Protein AF-B4ICH0-F1 (afdb_monomer)

Sequence (303 aa):
MKRRDDLAFRQEMKFRNKLVEYLTDWVMGTSHQIAPPSSADAAILTNTSLIFRDLDQACMEAVAALLRGLPLQPEESDRGDLMDAKSALFLKYFTLFMNLLNDCIDSSEAEKEMNNTPLLPPRPRMAAGKLTALRNATILAMSNLLGANIDSGLMHSIDLGYNPDLQTRAAFMEVLTQILQQGTEFDTLAETVLADRFEQLVQLVTMISDKGELPIAMALANVVTTSQMDELARVLVTLFDAKHLLSPLLWNMFYREVEVSDCMQTLFRGNSLGSKIMAFCFKIYGASYLQIATRAPYSSTPG

Secondary structure (DSSP, 8-state):
---STT---TTHHHHHHHHHHHHHHHHTT-S---PPPTT--HHHHHHHHHHHHHHHHHHHHHHHHHHTT------TT--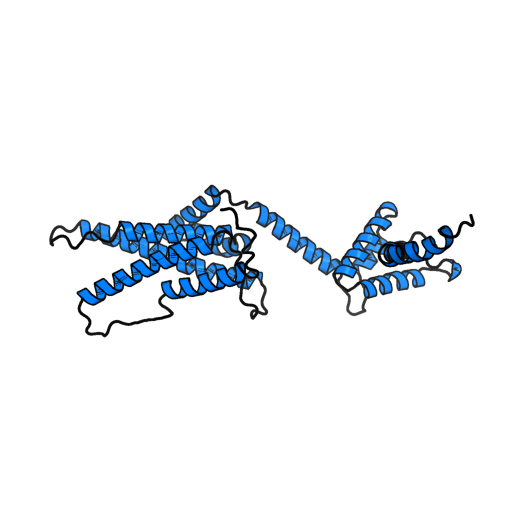S-HHHHHHHHHHHHHHHHHHHHHHHHHHHHHHHHHTTS--S------SHHHHHHHHHHHHHHHHHHHHH-HHHHHHHHGGGGG-SSHHHHHHHHHHHHHHHHTT--THHHHHHHHHHHHHHHHHHHTPPPTTS--HHHHHHHHH--TTTHHHHHHHHHHHHHHTT-HHHHHHHHHHHHHHH-SSTTTTT-SS-HHHHHHHHHHHHHHHHHHHHHHHGGGS----

Organism: Drosophila sechellia (NCBI:txid7238)

Radius of gyration: 32.05 Å; Cα contacts (8 Å, |Δi|>4): 216; chains: 1; bounding box: 60×41×114 Å

InterPro domains:
  IPR001936 Ras GTPase-activating domain [PS50018] (228-291)
  IPR008936 Rho GTPase activation protein [G3DSA:1.10.506.10] (191-277)
  IPR008936 Rho GTPase activation protein [SSF48350] (200-291)
  IPR039360 Ras GTPase-activating protein [PTHR10194] (5-293)

Foldseek 3Di:
DPCPPVPPPVCLLVVLLVLLVVLLCLLVCVVDPPPPPPPDDPVVVVVVVVVSLVSLLVSLLSLLVSLALRQHFAPPPDPDDRLVSSLVSLCVLLVSLLVLLVVLVVVVVVVVVVVPDPDDDDDPPPDNVSSVSSNVSSLSSLLSNCLNHVLSNCVPLVCLCVDPDPSSNVSSVSSVVVNVVVVRDPVVNVVVVVVVVVVVVLCLQLDQDPVLERVNLVVCQVPPDLVCLLVSLVVVCVSCVVVVNNVSVLCNLQVVLVVPDPDPVCRLVDSGSNVSNVVVVCVVVVVVVCCVVVVVVVVDDPD

Nearest PDB structures (foldseek):
  7mp5-assembly1_A  TM=5.070E-01  e=3.683E-18  Homo sapiens
  7pgu-assembly1_N  TM=4.880E-01  e=3.523E-18  Homo sapiens
  7pgq-assembly1_F  TM=4.864E-01  e=1.464E-17  Homo sapiens
  6v65-assembly1_B  TM=9.854E-01  e=2.206E-05  Homo sapiens
  1g3j-assembly2_C  TM=1.993E-01  e=3.454E-01  Homo sapiens

Mean predicted aligned error: 15.73 Å

Solvent-accessible surface area (backbone atoms only — not comparable to full-atom values): 17341 Å² total; per-residue (Å²): 133,97,63,68,83,81,63,76,60,92,54,51,61,63,51,38,50,54,48,40,52,57,42,51,37,58,63,70,42,74,80,62,79,77,70,71,61,99,81,63,52,73,69,55,56,51,52,51,54,51,52,52,52,54,49,38,31,55,36,31,46,51,37,20,61,52,23,57,75,37,58,77,73,62,71,96,79,63,94,61,60,68,63,58,47,34,26,52,54,45,49,56,53,49,53,52,46,50,52,54,44,49,54,41,49,54,54,52,52,54,54,56,58,58,70,71,58,92,83,78,80,86,68,81,95,75,55,73,70,58,44,50,50,35,41,51,25,36,45,46,23,51,25,21,42,39,65,33,32,46,80,44,32,48,80,71,48,55,62,39,67,67,42,90,51,66,63,61,20,50,54,45,49,51,33,52,48,51,32,58,73,69,64,61,72,68,62,57,56,59,51,53,56,49,51,55,51,50,51,53,50,51,51,56,49,67,39,66,47,101,84,71,42,43,64,52,52,54,50,49,70,71,69,63,50,82,89,48,34,65,58,49,25,52,51,52,52,54,53,27,47,77,69,75,39,39,65,61,52,51,50,55,39,48,50,49,46,56,73,73,37,94,44,84,88,54,53,79,71,57,99,42,56,45,36,40,36,53,54,49,50,47,50,73,73,34,44,68,56,50,54,55,67,61,46,62,76,72,72,71,70,88,128

pLDDT: mean 80.1, std 15.56, range [43.06, 97.38]

Structure (mmCIF, N/CA/C/O backbone):
data_AF-B4ICH0-F1
#
_entry.id   AF-B4ICH0-F1
#
loop_
_atom_site.group_PDB
_atom_site.id
_atom_site.type_symbol
_atom_site.label_atom_id
_atom_site.label_alt_id
_atom_site.label_comp_id
_atom_site.label_asym_id
_atom_site.label_entity_id
_atom_site.label_seq_id
_atom_site.pdbx_PDB_ins_code
_atom_site.Cartn_x
_atom_site.Cartn_y
_atom_site.Cartn_z
_atom_site.occupancy
_atom_site.B_iso_or_equiv
_atom_site.auth_seq_id
_atom_site.auth_comp_id
_atom_site.auth_asym_id
_atom_site.auth_atom_id
_atom_site.pdbx_PDB_model_num
ATOM 1 N N . MET A 1 1 ? -25.354 -17.067 4.592 1.00 43.75 1 MET A N 1
ATOM 2 C CA . MET A 1 1 ? -26.027 -15.890 3.995 1.00 43.75 1 MET A CA 1
ATOM 3 C C . MET A 1 1 ? -25.732 -15.871 2.497 1.00 43.75 1 MET A C 1
ATOM 5 O O . MET A 1 1 ? -24.565 -15.846 2.148 1.00 43.75 1 MET A O 1
ATOM 9 N N . LYS A 1 2 ? -26.749 -15.972 1.625 1.00 44.78 2 LYS A N 1
ATOM 10 C CA . LYS A 1 2 ? -26.617 -16.249 0.170 1.00 44.78 2 LYS A CA 1
ATOM 11 C C . LYS A 1 2 ? -26.634 -15.006 -0.753 1.00 44.78 2 LYS A C 1
ATOM 13 O O . LYS A 1 2 ? -26.762 -15.168 -1.955 1.00 44.78 2 LYS A O 1
ATOM 18 N N . ARG A 1 3 ? -26.537 -13.784 -0.213 1.00 47.97 3 ARG A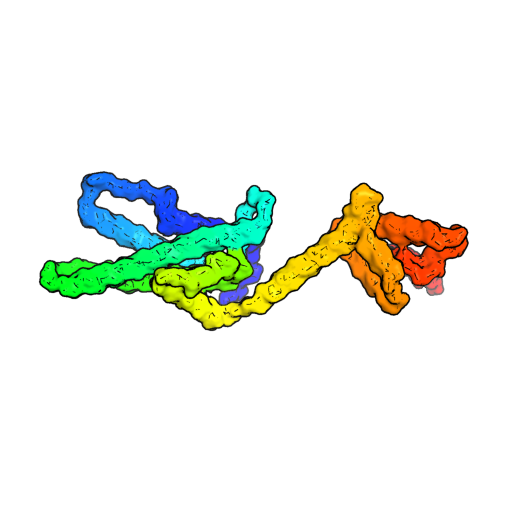 N 1
ATOM 19 C CA . ARG A 1 3 ? -26.588 -12.515 -0.981 1.00 47.97 3 ARG A CA 1
ATOM 20 C C . ARG A 1 3 ? -25.475 -11.536 -0.593 1.00 47.97 3 ARG A C 1
ATOM 22 O O . ARG A 1 3 ? -25.714 -10.346 -0.436 1.00 47.97 3 ARG A O 1
ATOM 29 N N . ARG A 1 4 ? -24.273 -12.048 -0.323 1.00 53.00 4 ARG A N 1
ATOM 30 C CA . ARG A 1 4 ? -23.137 -11.196 0.067 1.00 53.00 4 ARG A CA 1
ATOM 31 C C . ARG A 1 4 ? -22.601 -10.395 -1.127 1.00 53.00 4 ARG A C 1
ATOM 33 O O . ARG A 1 4 ? -22.175 -9.264 -0.944 1.00 53.00 4 ARG A O 1
ATOM 40 N N . ASP A 1 5 ? -22.730 -10.949 -2.329 1.00 48.56 5 ASP A N 1
ATOM 41 C CA . ASP A 1 5 ? -22.186 -10.365 -3.560 1.00 48.56 5 ASP A CA 1
ATOM 42 C C . ASP A 1 5 ? -23.109 -9.299 -4.192 1.00 48.56 5 ASP A C 1
ATOM 44 O O . ASP A 1 5 ? -22.657 -8.497 -5.003 1.00 48.56 5 ASP A O 1
ATOM 48 N N . ASP A 1 6 ? -24.380 -9.224 -3.766 1.00 49.25 6 ASP A N 1
ATOM 49 C CA . ASP A 1 6 ? -25.365 -8.233 -4.246 1.00 49.25 6 ASP A CA 1
ATOM 50 C C . ASP A 1 6 ? -25.252 -6.866 -3.533 1.00 49.25 6 ASP A C 1
ATOM 52 O O . ASP A 1 6 ? -25.878 -5.888 -3.940 1.00 49.25 6 ASP A O 1
ATOM 56 N N . LEU A 1 7 ? -24.464 -6.784 -2.456 1.00 53.50 7 LEU A N 1
ATOM 57 C CA . LEU A 1 7 ? -24.254 -5.589 -1.628 1.00 53.50 7 LEU A CA 1
ATOM 58 C C . LEU A 1 7 ? -22.780 -5.156 -1.678 1.00 53.50 7 LEU A C 1
ATOM 60 O O . LEU A 1 7 ? -22.138 -4.948 -0.652 1.00 53.50 7 LEU A O 1
ATOM 64 N N . ALA A 1 8 ? -22.216 -5.013 -2.879 1.00 51.41 8 ALA A N 1
ATOM 65 C CA . ALA A 1 8 ? -20.895 -4.409 -3.047 1.00 51.41 8 ALA A CA 1
ATOM 66 C C . ALA A 1 8 ? -20.968 -2.898 -2.754 1.00 51.41 8 ALA A C 1
ATOM 68 O O . ALA A 1 8 ? -21.170 -2.063 -3.639 1.00 51.41 8 ALA A O 1
ATOM 69 N N . PHE A 1 9 ? -20.837 -2.535 -1.480 1.00 66.44 9 PHE A N 1
ATOM 70 C CA . PHE A 1 9 ? -20.790 -1.149 -1.039 1.00 66.44 9 PHE A CA 1
ATOM 71 C C . PHE A 1 9 ? -19.416 -0.558 -1.421 1.00 66.44 9 PHE A C 1
ATOM 73 O O . PHE A 1 9 ? -18.406 -0.792 -0.762 1.00 66.44 9 PHE A O 1
ATOM 80 N N . ARG A 1 10 ? -19.363 0.189 -2.539 1.00 66.12 10 ARG A N 1
ATOM 81 C CA . ARG A 1 10 ? -18.122 0.677 -3.193 1.00 66.12 10 ARG A CA 1
ATOM 82 C C . ARG A 1 10 ? -17.133 1.423 -2.284 1.00 66.12 10 ARG A C 1
ATOM 84 O O . ARG A 1 10 ? -15.968 1.530 -2.645 1.00 66.12 10 ARG A O 1
ATOM 91 N N . GLN A 1 11 ? -17.578 1.969 -1.155 1.00 78.19 11 GLN A N 1
ATOM 92 C CA . GLN A 1 11 ? -16.749 2.749 -0.230 1.00 78.19 11 GLN A CA 1
ATOM 93 C C . GLN A 1 11 ? -16.784 2.185 1.197 1.00 78.19 11 GLN A C 1
ATOM 95 O O . GLN A 1 11 ? -16.738 2.943 2.162 1.00 78.19 11 GLN A O 1
ATOM 100 N N . GLU A 1 12 ? -16.884 0.860 1.348 1.00 84.31 12 GLU A N 1
ATOM 101 C CA . GLU A 1 12 ? -17.110 0.207 2.654 1.00 84.31 12 GLU A CA 1
ATOM 102 C C . GLU A 1 12 ? -16.060 0.589 3.676 1.00 84.31 12 GLU A C 1
ATOM 104 O O . GLU A 1 12 ? -16.404 0.990 4.783 1.00 84.31 12 GLU A O 1
ATOM 109 N N . MET A 1 13 ? -14.792 0.555 3.277 1.00 86.56 13 MET A N 1
ATOM 110 C CA . MET A 1 13 ? -13.691 0.894 4.169 1.00 86.56 13 MET A CA 1
ATOM 111 C C . MET A 1 13 ? -13.743 2.363 4.603 1.00 86.56 13 MET A C 1
ATOM 113 O O . MET A 1 13 ? -13.620 2.637 5.794 1.00 86.56 13 MET A O 1
ATOM 117 N N . LYS A 1 14 ? -14.019 3.300 3.682 1.00 86.56 14 LYS A N 1
ATOM 118 C CA . LYS A 1 14 ? -14.169 4.730 4.011 1.00 86.56 14 LYS A CA 1
ATOM 119 C C . LYS A 1 14 ? -15.340 4.964 4.970 1.00 86.56 14 LYS A C 1
ATOM 121 O O . LYS A 1 14 ? -15.199 5.659 5.970 1.00 86.56 14 LYS A O 1
ATOM 126 N N . PHE A 1 15 ? -16.484 4.341 4.698 1.00 89.25 15 PHE A N 1
ATOM 127 C CA . PHE A 1 15 ? -17.668 4.439 5.552 1.00 89.25 15 PHE A CA 1
ATOM 128 C C . PHE A 1 15 ? -17.430 3.853 6.946 1.00 89.25 15 PHE A C 1
ATOM 130 O O . PHE A 1 15 ? -17.776 4.483 7.942 1.00 89.25 15 PHE A O 1
ATOM 137 N N . ARG A 1 16 ? -16.799 2.676 7.029 1.00 92.81 16 ARG A N 1
ATOM 138 C CA . ARG A 1 16 ? -16.439 2.039 8.302 1.00 92.81 16 ARG A CA 1
ATOM 139 C C . ARG A 1 16 ? -15.470 2.899 9.107 1.00 92.81 16 ARG A C 1
ATOM 141 O O . ARG A 1 16 ? -15.709 3.071 10.294 1.00 92.81 16 ARG A O 1
ATOM 148 N N . ASN A 1 17 ? -14.447 3.484 8.474 1.00 93.06 17 ASN A N 1
ATOM 149 C CA . ASN A 1 17 ? -13.533 4.424 9.136 1.00 93.06 17 ASN A CA 1
ATOM 150 C C . ASN A 1 17 ? -14.302 5.615 9.731 1.00 93.06 17 ASN A C 1
ATOM 152 O O . ASN A 1 17 ? -14.149 5.911 10.914 1.00 93.06 17 ASN A O 1
ATOM 156 N N . LYS A 1 18 ? -15.207 6.231 8.957 1.00 92.25 18 LYS A N 1
ATOM 157 C CA . LYS A 1 18 ? -16.005 7.366 9.445 1.00 92.25 18 LYS A CA 1
ATOM 158 C C . LYS A 1 18 ? -16.950 6.983 10.590 1.00 92.25 18 LYS A C 1
ATOM 160 O O . LYS A 1 18 ? -17.117 7.747 11.534 1.00 92.25 18 LYS A O 1
ATOM 165 N N . LEU A 1 19 ? -17.555 5.795 10.543 1.00 92.88 19 LEU A N 1
ATOM 166 C CA . LEU A 1 19 ? -18.374 5.300 11.652 1.00 92.88 19 LEU A CA 1
ATOM 167 C C . LEU A 1 19 ? -17.557 5.043 12.919 1.00 92.88 19 LEU A C 1
ATOM 169 O O . LEU A 1 19 ? -18.030 5.372 14.004 1.00 92.88 19 LEU A O 1
ATOM 173 N N . VAL A 1 20 ? -16.357 4.465 12.794 1.00 94.88 20 VAL A N 1
ATOM 174 C CA . VAL A 1 20 ? -15.457 4.268 13.940 1.00 94.88 20 VAL A CA 1
ATOM 175 C C . VAL A 1 20 ? -15.135 5.615 14.576 1.00 94.88 20 VAL A C 1
ATOM 177 O O . VAL A 1 20 ? -15.306 5.750 15.780 1.00 94.88 20 VAL A O 1
ATOM 180 N N . GLU A 1 21 ? -14.770 6.623 13.780 1.00 91.75 21 GLU A N 1
ATOM 181 C CA . GLU A 1 21 ? -14.540 7.991 14.257 1.00 91.75 21 GLU A CA 1
ATOM 182 C C . GLU A 1 21 ? -15.728 8.529 15.069 1.00 91.75 21 GLU A C 1
ATOM 184 O O . GLU A 1 21 ? -15.561 8.836 16.250 1.00 91.75 21 GLU A O 1
ATOM 189 N N . TYR A 1 22 ? -16.939 8.529 14.499 1.00 90.94 22 TYR A N 1
ATOM 190 C CA . TYR A 1 22 ? -18.128 9.038 15.190 1.00 90.94 22 TYR A CA 1
ATOM 191 C C . TYR A 1 22 ? -18.443 8.296 16.494 1.00 90.94 22 TYR A C 1
ATOM 193 O O . TYR A 1 22 ? -18.761 8.927 17.500 1.00 90.94 22 TYR A O 1
ATOM 201 N N . LEU A 1 23 ? -18.356 6.963 16.495 1.00 92.31 23 LEU A N 1
ATOM 202 C CA . LEU A 1 23 ? -18.644 6.168 17.689 1.00 92.31 23 LEU A CA 1
ATOM 203 C C . LEU A 1 23 ? -17.579 6.367 18.772 1.00 92.31 23 LEU A C 1
ATOM 205 O O . LEU A 1 23 ? -17.915 6.436 19.951 1.00 92.31 23 LEU A O 1
ATOM 209 N N . THR A 1 24 ? -16.306 6.503 18.396 1.00 90.62 24 THR A N 1
ATOM 210 C CA . THR A 1 24 ? -15.232 6.785 19.360 1.00 90.62 24 THR A CA 1
ATOM 211 C C . THR A 1 24 ? -15.325 8.188 19.959 1.00 90.62 24 THR A C 1
ATOM 213 O O . THR A 1 24 ? -15.009 8.365 21.133 1.00 90.62 24 THR A O 1
ATOM 216 N N . ASP A 1 25 ? -15.827 9.172 19.208 1.00 87.00 25 ASP A N 1
ATOM 217 C CA . ASP A 1 25 ? -16.085 10.519 19.732 1.00 87.00 25 ASP A CA 1
ATOM 218 C C . ASP A 1 25 ? -17.219 10.534 20.772 1.00 87.00 25 ASP A C 1
ATOM 220 O O . ASP A 1 25 ? -17.206 11.350 21.698 1.00 87.00 25 ASP A O 1
ATOM 224 N N . TRP A 1 26 ? -18.190 9.619 20.667 1.00 83.69 26 TRP A N 1
ATOM 225 C CA . TRP A 1 26 ? -19.212 9.440 21.704 1.00 83.69 26 TRP A CA 1
ATOM 226 C C . TRP A 1 26 ? -18.621 8.877 22.996 1.00 83.69 26 TRP A C 1
ATOM 228 O O . TRP A 1 26 ? -18.947 9.383 24.066 1.00 83.69 26 TRP A O 1
ATOM 238 N N . VAL A 1 27 ? -17.705 7.910 22.889 1.00 82.12 27 VAL A N 1
ATOM 239 C CA . VAL A 1 27 ?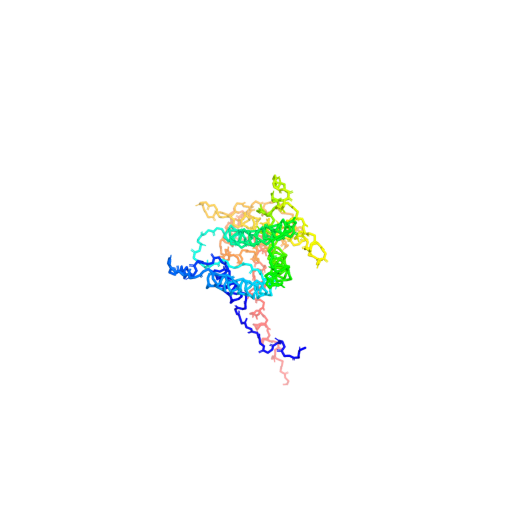 -17.012 7.302 24.040 1.00 82.12 27 VAL A CA 1
ATOM 240 C C . VAL A 1 27 ? -16.093 8.306 24.753 1.00 82.12 27 VAL A C 1
ATOM 242 O O . VAL A 1 27 ? -16.013 8.316 25.975 1.00 82.12 27 VAL A O 1
ATOM 245 N N . MET A 1 28 ? -15.425 9.210 24.023 1.00 71.31 28 MET A N 1
ATOM 246 C CA . MET A 1 28 ? -14.572 10.249 24.634 1.00 71.31 28 MET A CA 1
ATOM 247 C C . MET A 1 28 ? -15.351 11.382 25.321 1.00 71.31 28 MET A C 1
ATOM 249 O O . MET A 1 28 ? -14.742 12.255 25.941 1.00 71.31 28 MET A O 1
ATOM 253 N N . GLY A 1 29 ? -16.678 11.442 25.166 1.00 64.06 29 GLY A N 1
ATOM 254 C CA . GLY A 1 29 ? -17.497 12.535 25.698 1.00 64.06 29 GLY A CA 1
ATOM 255 C C . GLY A 1 29 ? -17.218 13.907 25.060 1.00 64.06 29 GLY A C 1
ATOM 256 O O . GLY A 1 29 ? -17.696 14.926 25.562 1.00 64.06 29 GLY A O 1
ATOM 257 N N . THR A 1 30 ? -16.473 13.963 23.950 1.00 51.84 30 THR A N 1
ATOM 258 C CA . THR A 1 30 ? -16.119 15.211 23.249 1.00 51.84 30 THR A CA 1
ATOM 259 C C . THR A 1 30 ? -17.310 15.828 22.524 1.00 51.84 30 THR A C 1
ATOM 261 O O . THR A 1 30 ? -17.371 17.048 22.387 1.00 51.84 30 THR A O 1
ATOM 264 N N . SER A 1 31 ? -18.286 15.017 22.100 1.00 47.09 31 SER A N 1
ATOM 265 C CA . SER A 1 31 ? -19.464 15.528 21.391 1.00 47.09 31 SER A CA 1
ATOM 266 C C . SER A 1 31 ? -20.489 16.207 22.301 1.00 47.09 31 SER A C 1
ATOM 268 O O . SER A 1 31 ? -21.140 17.143 21.849 1.00 47.09 31 SER A O 1
ATOM 270 N N . HIS A 1 32 ? -20.629 15.818 23.576 1.00 46.09 32 HIS A N 1
ATOM 271 C CA . HIS A 1 32 ? -21.646 16.404 24.456 1.00 46.09 32 HIS A CA 1
ATOM 272 C C . HIS A 1 32 ? -21.270 16.302 25.942 1.00 46.09 32 HIS A C 1
ATOM 274 O O . HIS A 1 32 ? -21.706 15.390 26.644 1.00 46.09 32 HIS A O 1
ATOM 280 N N . GLN A 1 33 ? -20.556 17.303 26.467 1.00 45.22 33 GLN A N 1
ATOM 281 C CA . GLN A 1 33 ? -20.593 17.589 27.903 1.00 45.22 33 GLN A CA 1
ATOM 282 C C . GLN A 1 33 ? -21.986 18.126 28.258 1.00 45.22 33 GLN A C 1
ATOM 284 O O . GLN A 1 33 ? -22.194 19.330 28.403 1.00 45.22 33 GLN A O 1
ATOM 289 N N . ILE A 1 34 ? -22.971 17.237 28.400 1.00 50.59 34 ILE A N 1
ATOM 290 C CA . ILE A 1 34 ? -24.188 17.561 29.146 1.00 50.59 34 ILE A CA 1
ATOM 291 C C . ILE A 1 34 ? -23.769 17.537 30.613 1.00 50.59 34 ILE A C 1
ATOM 293 O O . ILE A 1 34 ? -23.980 16.554 31.320 1.00 50.59 34 ILE A O 1
ATOM 297 N N . ALA A 1 35 ? -23.084 18.595 31.050 1.00 48.56 35 ALA A N 1
ATOM 298 C CA . ALA A 1 35 ? -22.808 18.788 32.458 1.00 48.56 35 ALA A CA 1
ATOM 299 C C . ALA A 1 35 ? -24.169 18.794 33.172 1.00 48.56 35 ALA A C 1
ATOM 301 O O . ALA A 1 35 ? -25.022 19.626 32.834 1.00 48.56 35 ALA A O 1
ATOM 302 N N . PRO A 1 36 ? -24.429 17.862 34.105 1.00 49.72 36 PRO A N 1
ATOM 303 C CA . PRO A 1 36 ? -25.635 17.946 34.905 1.00 49.72 36 PRO A CA 1
ATOM 304 C C . PRO A 1 36 ? -25.615 19.306 35.618 1.00 49.72 36 PRO A C 1
ATOM 306 O O . PRO A 1 36 ? -24.544 19.737 36.061 1.00 49.72 36 PRO A O 1
ATOM 309 N N . PRO A 1 37 ? -26.751 20.024 35.704 1.00 53.06 37 PRO A N 1
ATOM 310 C CA . PRO A 1 37 ? -26.794 21.290 36.422 1.00 53.06 37 PRO A CA 1
ATOM 311 C C . PRO A 1 37 ? -26.224 21.074 37.825 1.00 53.06 37 PRO A C 1
ATOM 313 O O . PRO A 1 37 ? -26.490 20.050 38.455 1.00 53.06 37 PRO A O 1
ATOM 316 N N . SER A 1 38 ? -25.438 22.034 38.312 1.00 54.47 38 SER A N 1
ATOM 317 C CA . SER A 1 38 ? -24.676 21.987 39.572 1.00 54.47 38 SER A CA 1
ATOM 318 C C . SER A 1 38 ? -25.519 21.759 40.842 1.00 54.47 38 SER A C 1
ATOM 320 O O . SER A 1 38 ? -24.980 21.707 41.943 1.00 54.47 38 SER A O 1
ATOM 322 N N . SER A 1 39 ? -26.834 21.587 40.691 1.00 55.78 39 SER A N 1
ATOM 323 C CA . SER A 1 39 ? -27.827 21.283 41.718 1.00 55.78 39 SER A CA 1
ATOM 324 C C . SER A 1 39 ? -28.565 19.948 41.489 1.00 55.78 39 SER A C 1
ATOM 326 O O . SER A 1 39 ? -29.698 19.803 41.945 1.00 55.78 39 SER A O 1
ATOM 328 N N . ALA A 1 40 ? -28.006 19.003 40.725 1.00 56.84 40 ALA A N 1
ATOM 329 C CA . ALA A 1 40 ? -28.651 17.716 40.453 1.00 56.84 40 ALA A CA 1
ATOM 330 C C . ALA A 1 40 ? -28.532 16.745 41.644 1.00 56.84 40 ALA A C 1
ATOM 332 O O . ALA A 1 40 ? -27.445 16.536 42.182 1.00 56.84 40 ALA A O 1
ATOM 333 N N . ASP A 1 41 ? -29.651 16.115 42.019 1.00 61.38 41 ASP A N 1
ATOM 334 C CA . ASP A 1 41 ? -29.700 15.071 43.047 1.00 61.38 41 ASP A CA 1
ATOM 335 C C . ASP A 1 41 ? -28.689 13.947 42.768 1.00 61.38 41 ASP A C 1
ATOM 337 O O . ASP A 1 41 ? -28.528 13.497 41.630 1.00 61.38 41 ASP A O 1
ATOM 341 N N . ALA A 1 42 ? -28.072 13.405 43.824 1.00 63.47 42 ALA A N 1
ATOM 342 C CA . ALA A 1 42 ? -27.111 12.299 43.726 1.00 63.47 42 ALA A CA 1
ATOM 343 C C . ALA A 1 42 ? -27.676 11.069 42.980 1.00 63.47 42 ALA A C 1
ATOM 345 O O . ALA A 1 42 ? -26.938 10.343 42.311 1.00 63.47 42 ALA A O 1
ATOM 346 N N . ALA A 1 43 ? -28.994 10.853 43.043 1.00 66.00 43 ALA A N 1
ATOM 347 C CA . ALA A 1 43 ? -29.683 9.797 42.301 1.00 66.00 43 ALA A CA 1
ATOM 348 C C . ALA A 1 43 ? -29.711 10.050 40.780 1.00 66.00 43 ALA A C 1
ATOM 350 O O . ALA A 1 43 ? -29.565 9.110 39.999 1.00 66.00 43 ALA A O 1
ATOM 351 N N . ILE A 1 44 ? -29.849 11.310 40.355 1.00 65.56 44 ILE A N 1
ATOM 352 C CA . ILE A 1 44 ? -29.836 11.709 38.941 1.00 65.56 44 ILE A CA 1
ATOM 353 C C . ILE A 1 44 ? -28.424 11.550 38.376 1.00 65.56 44 ILE A C 1
ATOM 355 O O . ILE A 1 44 ? -28.262 10.947 37.322 1.00 65.56 44 ILE A O 1
ATOM 359 N N . LEU A 1 45 ? -27.400 11.996 39.110 1.00 65.31 45 LEU A N 1
ATOM 360 C CA . LEU A 1 45 ? -25.995 11.816 38.721 1.00 65.31 45 LEU A CA 1
ATOM 361 C C . LEU A 1 45 ? -25.633 10.333 38.540 1.00 65.31 45 LEU A C 1
ATOM 363 O O . LEU A 1 45 ? -24.995 9.962 37.555 1.00 65.31 45 LEU A O 1
ATOM 367 N N . THR A 1 46 ? -26.103 9.480 39.455 1.00 66.38 46 THR A N 1
ATOM 368 C CA . THR A 1 46 ? -25.884 8.028 39.384 1.00 66.38 46 THR A CA 1
ATOM 369 C C . THR A 1 46 ? -26.576 7.416 38.160 1.00 66.38 46 THR A C 1
ATOM 371 O O . THR A 1 46 ? -25.954 6.653 37.428 1.00 66.38 46 THR A O 1
ATOM 374 N N . ASN A 1 47 ? -27.834 7.779 37.886 1.00 68.94 47 ASN A N 1
ATOM 375 C CA . ASN A 1 47 ? -28.559 7.286 36.708 1.00 68.94 47 ASN A CA 1
ATOM 376 C C . ASN A 1 47 ? -27.928 7.750 35.390 1.00 68.94 47 ASN A C 1
ATOM 378 O O . ASN A 1 47 ? -27.800 6.957 34.462 1.00 68.94 47 ASN A O 1
ATOM 382 N N . THR A 1 48 ? -27.492 9.006 35.311 1.00 70.06 48 THR A N 1
ATOM 383 C CA . THR A 1 48 ? -26.807 9.546 34.132 1.00 70.06 48 THR A CA 1
ATOM 384 C C . THR A 1 48 ? -25.489 8.813 33.868 1.00 70.06 48 THR A C 1
ATOM 386 O O . THR A 1 48 ? -25.232 8.417 32.735 1.00 70.06 48 THR A O 1
ATOM 389 N N . SER A 1 49 ? -24.692 8.542 34.908 1.00 70.56 49 SER A N 1
ATOM 390 C CA . SER A 1 49 ? -23.458 7.750 34.790 1.00 70.56 49 SER A CA 1
ATOM 391 C C . SER A 1 49 ? -23.716 6.322 34.287 1.00 70.56 49 SER A C 1
ATOM 393 O O . SER A 1 49 ? -22.961 5.815 33.459 1.00 70.56 49 SER A O 1
ATOM 395 N N . LEU A 1 50 ? -24.808 5.685 34.724 1.00 70.75 50 LEU A N 1
ATOM 396 C CA . LEU A 1 50 ? -25.197 4.357 34.238 1.00 70.75 50 LEU A CA 1
ATOM 397 C C . LEU A 1 50 ? -25.591 4.367 32.755 1.00 70.75 50 LEU A C 1
ATOM 399 O O . LEU A 1 50 ? -25.225 3.446 32.030 1.00 70.75 50 LEU A O 1
ATOM 403 N N . ILE A 1 51 ? -26.299 5.405 32.302 1.00 76.94 51 ILE A N 1
ATOM 404 C CA . ILE A 1 51 ? -26.691 5.557 30.893 1.00 76.94 51 ILE A CA 1
ATOM 405 C C . ILE A 1 51 ? -25.459 5.750 30.005 1.00 76.94 51 ILE A C 1
ATOM 407 O O . ILE A 1 51 ? -25.362 5.106 28.963 1.00 76.94 51 ILE A O 1
ATOM 411 N N . PHE A 1 52 ? -24.505 6.589 30.424 1.00 78.69 52 PHE A N 1
ATOM 412 C CA . PHE A 1 52 ? -23.251 6.769 29.688 1.00 78.69 52 PHE A CA 1
ATOM 413 C C . PHE A 1 52 ? -22.460 5.463 29.591 1.00 78.69 52 PHE A C 1
ATOM 415 O O . PHE A 1 52 ? -22.006 5.111 28.511 1.00 78.69 52 PHE A O 1
ATOM 422 N N . ARG A 1 53 ? -22.405 4.668 30.665 1.00 78.31 53 ARG A N 1
ATOM 423 C CA . ARG A 1 53 ? -21.694 3.383 30.635 1.00 78.31 53 ARG A CA 1
ATOM 424 C C . ARG A 1 53 ? -22.352 2.338 29.724 1.00 78.31 53 ARG A C 1
ATOM 426 O O . ARG A 1 53 ? -21.653 1.552 29.090 1.00 78.31 53 ARG A O 1
ATOM 433 N N . ASP A 1 54 ? -23.683 2.328 29.640 1.00 82.88 54 ASP A N 1
ATOM 434 C CA . ASP A 1 54 ? -24.410 1.470 28.693 1.00 82.88 54 ASP A CA 1
ATOM 435 C C . ASP A 1 54 ? -24.184 1.920 27.237 1.00 82.88 54 ASP A C 1
ATOM 437 O O . ASP A 1 54 ? -24.062 1.079 26.342 1.00 82.88 54 ASP A O 1
ATOM 441 N N . LEU A 1 55 ? -24.074 3.234 27.005 1.00 86.00 55 LEU A N 1
ATOM 442 C CA . LEU A 1 55 ? -23.691 3.793 25.709 1.00 86.00 55 LEU A CA 1
ATOM 443 C C . LEU A 1 55 ? -22.262 3.387 25.334 1.00 86.00 55 LEU A C 1
ATOM 445 O O . LEU A 1 55 ? -22.060 2.898 24.227 1.00 86.00 55 LEU A O 1
ATOM 449 N N . ASP A 1 56 ? -21.300 3.517 26.250 1.00 87.50 56 ASP A N 1
ATOM 450 C CA . ASP A 1 56 ? -19.904 3.139 26.010 1.00 87.50 56 ASP A CA 1
ATOM 451 C C . ASP A 1 56 ? -19.790 1.663 25.629 1.00 87.50 56 ASP A C 1
ATOM 453 O O . ASP A 1 56 ? -19.099 1.320 24.670 1.00 87.50 56 ASP A O 1
ATOM 457 N N . GLN A 1 57 ? -20.525 0.783 26.318 1.00 88.75 57 GLN A N 1
ATOM 458 C CA . GLN A 1 57 ? -20.550 -0.642 25.990 1.00 88.75 57 GLN A CA 1
ATOM 459 C C . GLN A 1 57 ? -21.082 -0.883 24.574 1.00 88.75 57 GLN A C 1
ATOM 461 O O . GLN A 1 57 ? -20.434 -1.577 23.789 1.00 88.75 57 GLN A O 1
ATOM 466 N N . ALA A 1 58 ? -22.225 -0.290 24.224 1.00 91.06 58 ALA A N 1
ATOM 467 C CA . ALA A 1 58 ? -22.815 -0.450 22.897 1.00 91.06 58 ALA A CA 1
ATOM 468 C C . ALA A 1 58 ? -21.915 0.127 21.788 1.00 91.06 58 ALA A C 1
ATOM 470 O O . ALA A 1 58 ? -21.746 -0.493 20.734 1.00 91.06 58 ALA A O 1
ATOM 471 N N . CYS A 1 59 ? -21.298 1.285 22.035 1.00 92.88 59 CYS A N 1
ATOM 472 C CA . CYS A 1 59 ? -20.330 1.900 21.134 1.00 92.88 59 CYS A CA 1
ATOM 473 C C . CYS A 1 59 ? -19.120 0.990 20.930 1.00 92.88 59 CYS A C 1
ATOM 475 O O . CYS A 1 59 ? -18.739 0.742 19.789 1.00 92.88 59 CYS A O 1
ATOM 477 N N . MET A 1 60 ? -18.548 0.441 22.002 1.00 94.31 60 MET A N 1
ATOM 478 C CA . MET A 1 60 ? -17.370 -0.418 21.909 1.00 94.31 60 MET A CA 1
ATOM 479 C C . MET A 1 60 ? -17.658 -1.758 21.233 1.00 94.31 60 MET A C 1
ATOM 481 O O . MET A 1 60 ? -16.833 -2.221 20.446 1.00 94.31 60 MET A O 1
ATOM 485 N N . GLU A 1 61 ? -18.830 -2.360 21.447 1.00 94.56 61 GLU A N 1
ATOM 486 C CA . GLU A 1 61 ? -19.255 -3.557 20.707 1.00 94.56 61 GLU A CA 1
ATOM 487 C C . GLU A 1 61 ? -19.373 -3.275 19.196 1.00 94.56 61 GLU A C 1
ATOM 489 O O . GLU A 1 61 ? -18.901 -4.062 18.367 1.00 94.56 61 GLU A O 1
ATOM 494 N N . ALA A 1 62 ? -19.944 -2.124 18.825 1.00 95.81 62 ALA A N 1
ATOM 495 C CA . ALA A 1 62 ? -20.057 -1.702 17.432 1.00 95.81 62 ALA A CA 1
ATOM 496 C C . ALA A 1 62 ? -18.689 -1.373 16.809 1.00 95.81 62 ALA A C 1
ATOM 498 O O . ALA A 1 62 ? -18.389 -1.831 15.704 1.00 95.81 62 ALA A O 1
ATOM 499 N N . VAL A 1 63 ? -17.836 -0.635 17.522 1.00 96.62 63 VAL A N 1
ATOM 500 C CA . VAL A 1 63 ? -16.469 -0.299 17.101 1.00 96.62 63 VAL A CA 1
ATOM 501 C C . VAL A 1 63 ? -15.642 -1.568 16.909 1.00 96.62 63 VAL A C 1
ATOM 503 O O . VAL A 1 63 ? -14.995 -1.720 15.873 1.00 96.62 63 VAL A O 1
ATOM 506 N N . ALA A 1 64 ? -15.728 -2.532 17.830 1.00 94.31 64 ALA A N 1
ATOM 507 C CA . ALA A 1 64 ? -15.057 -3.818 17.692 1.00 94.31 64 ALA A CA 1
ATOM 508 C C . ALA A 1 64 ? -15.478 -4.548 16.409 1.00 94.31 64 ALA A C 1
ATOM 510 O O . ALA A 1 64 ? -14.621 -5.036 15.669 1.00 94.31 64 ALA A O 1
ATOM 511 N N . ALA A 1 65 ? -16.777 -4.587 16.101 1.00 93.94 65 ALA A N 1
ATOM 512 C CA . ALA A 1 65 ? -17.276 -5.192 14.869 1.00 93.94 65 ALA A CA 1
ATOM 513 C C . ALA A 1 65 ? -16.800 -4.442 13.610 1.00 93.94 65 ALA A C 1
ATOM 515 O O . ALA A 1 65 ? -16.394 -5.074 12.631 1.00 93.94 65 ALA A O 1
ATOM 516 N N . LEU A 1 66 ? -16.806 -3.106 13.641 1.00 94.69 66 LEU A N 1
ATOM 517 C CA . LEU A 1 66 ? -16.380 -2.254 12.530 1.00 94.69 66 LEU A CA 1
ATOM 518 C C . LEU A 1 66 ? -14.879 -2.329 12.254 1.00 94.69 66 LEU A C 1
ATOM 520 O O . LEU A 1 66 ? -14.490 -2.183 11.099 1.00 94.69 66 LEU A O 1
ATOM 524 N N . LEU A 1 67 ? -14.045 -2.580 13.262 1.00 94.38 67 LEU A N 1
ATOM 525 C CA . LEU A 1 67 ? -12.588 -2.655 13.117 1.00 94.38 67 LEU A CA 1
ATOM 526 C C . LEU A 1 67 ? -12.093 -3.978 12.527 1.00 94.38 67 LEU A C 1
ATOM 528 O O . LEU A 1 67 ? -10.948 -4.072 12.093 1.00 94.38 67 LEU A O 1
ATOM 532 N N . ARG A 1 68 ? -12.938 -5.013 12.476 1.00 89.94 68 ARG A N 1
ATOM 533 C CA . ARG A 1 68 ? -12.532 -6.347 12.020 1.00 89.94 68 ARG A CA 1
ATOM 534 C C . ARG A 1 68 ? -12.049 -6.338 10.564 1.00 89.94 68 ARG A C 1
ATOM 536 O O . ARG A 1 68 ? -12.863 -6.272 9.642 1.00 89.94 68 ARG A O 1
ATOM 543 N N . GLY A 1 69 ? -10.737 -6.444 10.354 1.00 85.62 69 GLY A N 1
ATOM 544 C CA . GLY A 1 69 ? -10.129 -6.382 9.019 1.00 85.62 69 GLY A CA 1
ATOM 545 C C . GLY A 1 69 ? -10.273 -5.011 8.349 1.00 85.62 69 GLY A C 1
ATOM 546 O O . GLY A 1 69 ? -10.389 -4.948 7.128 1.00 85.62 69 GLY A O 1
ATOM 547 N N . LEU A 1 70 ? -10.353 -3.930 9.135 1.00 90.69 70 LEU A N 1
ATOM 548 C CA . LEU A 1 70 ? -10.447 -2.565 8.623 1.00 90.69 70 LEU A CA 1
ATOM 549 C C . LEU A 1 70 ? -9.051 -1.931 8.502 1.00 90.69 70 LEU A C 1
ATOM 551 O O . LEU A 1 70 ? -8.475 -1.561 9.530 1.00 90.69 70 LEU A O 1
ATOM 555 N N . PRO A 1 71 ? -8.518 -1.735 7.283 1.00 89.50 71 PRO A N 1
ATOM 556 C CA . PRO A 1 71 ? -7.362 -0.873 7.101 1.00 89.50 71 PRO A CA 1
ATOM 557 C C . PRO A 1 71 ? -7.765 0.581 7.376 1.00 89.50 71 PRO A C 1
ATOM 559 O O . PRO A 1 71 ? -8.752 1.089 6.829 1.00 89.50 71 PRO A O 1
ATOM 562 N N . LEU A 1 72 ? -6.996 1.248 8.231 1.00 90.81 72 LEU A N 1
ATOM 563 C CA . LEU A 1 72 ? -7.174 2.659 8.546 1.00 90.81 72 LEU A CA 1
ATOM 564 C C . LEU A 1 72 ? -6.917 3.523 7.310 1.00 90.81 72 LEU A C 1
ATOM 566 O O . LEU A 1 72 ? -5.935 3.319 6.591 1.00 90.81 72 LEU A O 1
ATOM 570 N N . GLN A 1 73 ? -7.809 4.484 7.075 1.00 88.69 73 GLN A N 1
ATOM 571 C CA . GLN A 1 73 ? -7.743 5.419 5.953 1.00 88.69 73 GLN A CA 1
ATOM 572 C C . GLN A 1 73 ? -7.806 6.856 6.487 1.00 88.69 73 GLN A C 1
ATOM 574 O O . GLN A 1 73 ? -8.894 7.300 6.859 1.00 88.69 73 GLN A O 1
ATOM 579 N N . PRO A 1 74 ? -6.670 7.577 6.540 1.00 83.88 74 PRO A N 1
ATOM 580 C CA . PRO A 1 74 ? -6.651 9.002 6.863 1.00 83.88 74 PRO A CA 1
ATOM 581 C C . PRO A 1 74 ? -7.492 9.813 5.865 1.00 83.88 74 PRO A C 1
ATOM 583 O O . PRO A 1 74 ? -7.668 9.399 4.714 1.00 83.88 74 PRO A O 1
ATOM 586 N N . GLU A 1 75 ? -8.009 10.972 6.278 1.00 80.81 75 GLU A N 1
ATOM 587 C CA . GLU A 1 75 ? -8.716 11.869 5.356 1.00 80.81 75 GLU A CA 1
ATOM 588 C C . GLU A 1 75 ? -7.750 12.468 4.313 1.00 80.81 75 GLU A C 1
ATOM 590 O O . GLU A 1 75 ? -6.596 12.767 4.610 1.00 80.81 75 GLU A O 1
ATOM 595 N N . GLU A 1 76 ? -8.235 12.676 3.080 1.00 61.31 76 GLU A N 1
ATOM 596 C CA . GLU A 1 76 ? -7.454 13.073 1.885 1.00 61.31 76 GLU A CA 1
ATOM 597 C C . GLU A 1 76 ? -6.736 14.446 1.993 1.00 61.31 76 GLU A C 1
ATOM 599 O O . GLU A 1 76 ? -6.101 14.888 1.038 1.00 61.31 76 GLU A O 1
ATOM 604 N N . SER A 1 77 ? -6.828 15.139 3.134 1.00 56.06 77 SER A N 1
ATOM 605 C CA . SER A 1 77 ? -6.268 16.481 3.344 1.00 56.06 77 SER A CA 1
ATOM 606 C C . SER A 1 77 ? -4.825 16.499 3.864 1.00 56.06 77 SER A C 1
ATOM 608 O O . SER A 1 77 ? -4.205 17.568 3.837 1.00 56.06 77 SER A O 1
ATOM 610 N N . ASP A 1 78 ? -4.273 15.376 4.328 1.00 54.28 78 ASP A N 1
ATOM 611 C CA . ASP A 1 78 ? -2.894 15.353 4.816 1.00 54.28 78 ASP A CA 1
ATOM 612 C C . ASP A 1 78 ? -1.913 15.214 3.649 1.00 54.28 78 ASP A C 1
ATOM 614 O O . ASP A 1 78 ? -1.715 14.146 3.081 1.00 54.28 78 ASP A O 1
ATOM 618 N N . ARG A 1 79 ? -1.244 16.322 3.304 1.00 53.78 79 ARG A N 1
ATOM 619 C CA . ARG A 1 79 ? -0.090 16.360 2.380 1.00 53.78 79 ARG A CA 1
ATOM 620 C C . ARG A 1 79 ? 1.172 15.680 2.955 1.00 53.78 79 ARG A C 1
ATOM 622 O O . ARG A 1 79 ? 2.265 15.914 2.441 1.00 53.78 79 ARG A O 1
ATOM 629 N N . GLY A 1 80 ? 1.036 14.936 4.051 1.00 64.62 80 GLY A N 1
ATOM 630 C CA . GLY A 1 80 ? 2.113 14.211 4.718 1.00 64.62 80 GLY A CA 1
ATOM 631 C C . GLY A 1 80 ? 2.313 12.806 4.155 1.00 64.62 80 GLY A C 1
ATOM 632 O O . GLY A 1 80 ? 1.635 12.391 3.214 1.00 64.62 80 GLY A O 1
ATOM 633 N N . ASP A 1 81 ? 3.256 12.075 4.746 1.00 77.50 81 ASP A N 1
ATOM 634 C CA . ASP A 1 81 ? 3.419 10.650 4.483 1.00 77.50 81 ASP A CA 1
ATOM 635 C C . ASP A 1 81 ? 2.146 9.903 4.926 1.00 77.50 81 ASP A C 1
ATOM 637 O O . ASP A 1 81 ? 1.685 10.032 6.065 1.00 77.50 81 ASP A O 1
ATOM 641 N N . LEU A 1 82 ? 1.547 9.138 4.010 1.00 78.31 82 LEU A N 1
ATOM 642 C CA . LEU A 1 82 ? 0.336 8.356 4.264 1.00 78.31 82 LEU A CA 1
ATOM 643 C C . LEU A 1 82 ? 0.543 7.369 5.421 1.00 78.31 82 LEU A C 1
ATOM 645 O O . LEU A 1 82 ? -0.398 7.091 6.172 1.00 78.31 82 LEU A O 1
ATOM 649 N N . MET A 1 83 ? 1.764 6.849 5.565 1.00 78.56 83 MET A N 1
ATOM 650 C CA . MET A 1 83 ? 2.119 5.928 6.636 1.00 78.56 83 MET A CA 1
ATOM 651 C C . MET A 1 83 ? 2.077 6.628 7.996 1.00 78.56 83 MET A C 1
ATOM 653 O O . MET A 1 83 ? 1.454 6.106 8.921 1.00 78.56 83 MET A O 1
ATOM 657 N N . ASP A 1 84 ? 2.628 7.837 8.098 1.00 82.00 84 ASP A N 1
ATOM 658 C CA . ASP A 1 84 ? 2.614 8.633 9.330 1.00 82.00 84 ASP A CA 1
ATOM 659 C C . ASP A 1 84 ? 1.187 9.012 9.742 1.00 82.00 84 ASP A C 1
ATOM 661 O O . ASP A 1 84 ? 0.815 8.881 10.910 1.00 82.00 84 ASP A O 1
ATOM 665 N N . ALA A 1 85 ? 0.347 9.417 8.785 1.00 85.50 85 ALA A N 1
ATOM 666 C CA . ALA A 1 85 ? -1.053 9.747 9.054 1.00 85.50 85 ALA A CA 1
ATOM 667 C C . ALA A 1 85 ? -1.849 8.519 9.539 1.00 85.50 85 ALA A C 1
ATOM 669 O O . ALA A 1 85 ? -2.655 8.609 10.473 1.00 85.50 85 ALA A O 1
ATOM 670 N N . LYS A 1 86 ? -1.595 7.341 8.952 1.00 86.44 86 LYS A N 1
ATOM 671 C CA . LYS A 1 86 ? -2.198 6.071 9.387 1.00 86.44 86 LYS A CA 1
ATOM 672 C C . LYS A 1 86 ? -1.743 5.693 10.798 1.00 86.44 86 LYS A C 1
ATOM 674 O O . LYS A 1 86 ? -2.568 5.299 11.624 1.00 86.44 86 LYS A O 1
ATOM 679 N N . SER A 1 87 ? -0.456 5.855 11.083 1.00 84.94 87 SER A N 1
ATOM 680 C CA . SER A 1 87 ? 0.146 5.621 12.395 1.00 84.94 87 SER A CA 1
ATOM 681 C C . SER A 1 87 ? -0.393 6.563 13.476 1.00 84.94 87 SER A C 1
ATOM 683 O O . SER A 1 87 ? -0.725 6.114 14.574 1.00 84.94 87 SER A O 1
ATOM 685 N N . ALA A 1 88 ? -0.590 7.845 13.161 1.00 86.25 88 ALA A N 1
ATOM 686 C CA . ALA A 1 88 ? -1.211 8.808 14.069 1.00 86.25 88 ALA A CA 1
ATOM 687 C C . ALA A 1 88 ? -2.671 8.443 14.388 1.00 86.25 88 ALA A C 1
ATOM 689 O O . ALA A 1 88 ? -3.090 8.487 15.549 1.00 86.25 88 ALA A O 1
ATOM 690 N N . LEU A 1 89 ? -3.444 8.031 13.375 1.00 89.62 89 LEU A N 1
ATOM 691 C CA . LEU A 1 89 ? -4.829 7.595 13.558 1.00 89.62 89 LEU A CA 1
ATOM 692 C C . LEU A 1 89 ? -4.912 6.316 14.402 1.00 89.62 89 LEU A C 1
ATOM 694 O O . LEU A 1 89 ? -5.763 6.206 15.287 1.00 89.62 89 LEU A O 1
ATOM 698 N N . PHE A 1 90 ? -3.995 5.374 14.169 1.00 90.81 90 PHE A N 1
ATOM 699 C CA . PHE A 1 90 ? -3.855 4.184 14.997 1.00 90.81 90 PHE A CA 1
ATOM 700 C C . PHE A 1 90 ? -3.611 4.564 16.460 1.00 90.81 90 PHE A C 1
ATOM 702 O O . PHE A 1 90 ? -4.342 4.107 17.340 1.00 90.81 90 PHE A O 1
ATOM 709 N N . LEU A 1 91 ? -2.620 5.426 16.718 1.00 86.81 91 LEU A N 1
ATOM 710 C CA . LEU A 1 91 ? -2.253 5.845 18.068 1.00 86.81 91 LEU A CA 1
ATOM 711 C C . LEU A 1 91 ? -3.433 6.515 18.782 1.00 86.81 91 LEU A C 1
ATOM 713 O O . LEU A 1 91 ? -3.715 6.175 19.928 1.00 86.81 91 LEU A O 1
ATOM 717 N N . LYS A 1 92 ? -4.181 7.386 18.087 1.00 89.31 92 LYS A N 1
ATOM 718 C CA . LYS A 1 92 ? -5.398 8.026 18.616 1.00 89.31 92 LYS A CA 1
ATOM 719 C C . LYS A 1 92 ? -6.388 6.993 19.166 1.00 89.31 92 LYS A C 1
ATOM 721 O O . LYS A 1 92 ? -6.803 7.100 20.320 1.00 89.31 92 LYS A O 1
ATOM 726 N N . TYR A 1 93 ? -6.769 6.000 18.360 1.00 91.69 93 TYR A N 1
ATOM 727 C CA . TYR A 1 93 ? -7.732 4.979 18.786 1.00 91.69 93 TYR A CA 1
ATOM 728 C C . TYR A 1 93 ? -7.158 4.050 19.852 1.00 91.69 93 TYR A C 1
ATOM 730 O O . TYR A 1 93 ? -7.847 3.706 20.810 1.00 91.69 93 TYR A O 1
ATOM 738 N N . PHE A 1 94 ? -5.889 3.673 19.721 1.00 87.94 94 PHE A N 1
ATOM 739 C CA . PHE A 1 94 ? -5.245 2.774 20.666 1.00 87.94 94 PHE A CA 1
ATOM 740 C C . PHE A 1 94 ? -5.144 3.391 22.067 1.00 87.94 94 PHE A C 1
ATOM 742 O O . PHE A 1 94 ? -5.497 2.739 23.048 1.00 87.94 94 PHE A O 1
ATOM 749 N N . THR A 1 95 ? -4.732 4.659 22.172 1.00 86.06 95 THR A N 1
ATOM 750 C CA . THR A 1 95 ? -4.685 5.392 23.447 1.00 86.06 95 THR A CA 1
ATOM 751 C C . THR A 1 95 ? -6.071 5.521 24.074 1.00 86.06 95 THR A C 1
ATOM 753 O O . THR A 1 95 ? -6.217 5.308 25.275 1.00 86.06 95 THR A O 1
ATOM 756 N N . LEU A 1 96 ? -7.097 5.812 23.270 1.00 89.69 96 LEU A N 1
ATOM 757 C CA . LEU A 1 96 ? -8.483 5.873 23.735 1.00 89.69 96 LEU A CA 1
ATOM 758 C C . LEU A 1 96 ? -8.916 4.541 24.358 1.00 89.69 96 LEU A C 1
ATOM 760 O O . LEU A 1 96 ? -9.392 4.520 25.492 1.00 89.69 96 LEU A O 1
ATOM 764 N N . PHE A 1 97 ? -8.714 3.428 23.650 1.00 90.81 97 PHE A N 1
ATOM 765 C CA . PHE A 1 97 ? -9.100 2.105 24.144 1.00 90.81 97 PHE A CA 1
ATOM 766 C C . PHE A 1 97 ? -8.297 1.685 25.379 1.00 90.81 97 PHE A C 1
ATOM 768 O O . PHE A 1 97 ? -8.868 1.105 26.299 1.00 90.81 97 PHE A O 1
ATOM 775 N N . MET A 1 98 ? -7.006 2.023 25.446 1.00 85.25 98 MET A N 1
ATOM 776 C CA . MET A 1 98 ? -6.180 1.787 26.635 1.00 85.25 98 MET A CA 1
ATOM 777 C C . MET A 1 98 ? -6.691 2.544 27.861 1.00 85.25 98 MET A C 1
ATOM 779 O O . MET A 1 98 ? -6.781 1.958 28.938 1.00 85.25 98 MET A O 1
ATOM 783 N N . ASN A 1 99 ? -7.053 3.820 27.706 1.00 85.62 99 ASN A N 1
ATOM 784 C CA . ASN A 1 99 ? -7.602 4.615 28.805 1.00 85.62 99 ASN A CA 1
ATOM 785 C C . ASN A 1 99 ? -8.910 4.005 29.316 1.00 85.62 99 ASN A C 1
ATOM 787 O O . ASN A 1 99 ? -9.049 3.770 30.511 1.00 85.62 99 ASN A O 1
ATOM 791 N N . LEU A 1 100 ? -9.811 3.635 28.403 1.00 87.06 100 LEU A N 1
ATOM 792 C CA . LEU A 1 100 ? -11.072 2.990 28.760 1.00 87.06 100 LEU A CA 1
ATOM 793 C C . LEU A 1 100 ? -10.860 1.642 29.471 1.00 87.06 100 LEU A C 1
ATOM 795 O O . LEU A 1 100 ? -11.600 1.276 30.385 1.00 87.06 100 LEU A O 1
ATOM 799 N N . LEU A 1 101 ? -9.841 0.886 29.057 1.00 85.69 101 LEU A N 1
ATOM 800 C CA . LEU A 1 101 ? -9.484 -0.377 29.688 1.00 85.69 101 LEU A CA 1
ATOM 801 C C . LEU A 1 101 ? -8.954 -0.169 31.112 1.00 85.69 101 LEU A C 1
ATOM 803 O O . LEU A 1 101 ? -9.334 -0.921 32.010 1.00 85.69 101 LEU A O 1
ATOM 807 N N . ASN A 1 102 ? -8.124 0.855 31.324 1.00 82.44 102 ASN A N 1
ATOM 808 C CA . ASN A 1 102 ? -7.639 1.235 32.650 1.00 82.44 102 ASN A CA 1
ATOM 809 C C . ASN A 1 102 ? -8.792 1.691 33.557 1.00 82.44 102 ASN A C 1
ATOM 811 O O . ASN A 1 102 ? -8.916 1.171 34.663 1.00 82.44 102 ASN A O 1
ATOM 815 N N . ASP A 1 103 ? -9.715 2.516 33.053 1.00 81.38 103 ASP A N 1
ATOM 816 C CA . ASP A 1 103 ? -10.916 2.942 33.790 1.00 81.38 103 ASP A CA 1
ATOM 817 C C . ASP A 1 103 ? -11.792 1.750 34.215 1.00 81.38 103 ASP A C 1
ATOM 819 O O . ASP A 1 103 ? -12.374 1.729 35.309 1.00 81.38 103 ASP A O 1
ATOM 823 N N . CYS A 1 104 ? -11.877 0.720 33.361 1.00 82.06 104 CYS A N 1
ATOM 824 C CA . CYS A 1 104 ? -12.580 -0.518 33.687 1.00 82.06 104 CYS A CA 1
ATOM 825 C C . CYS A 1 104 ? -11.911 -1.285 34.832 1.00 82.06 104 CYS A C 1
ATOM 827 O O . CYS A 1 104 ? -12.600 -1.890 35.653 1.00 82.06 104 CYS A O 1
ATOM 829 N N . ILE A 1 105 ? -10.581 -1.291 34.887 1.00 76.19 105 ILE A N 1
ATOM 830 C CA . ILE A 1 105 ? -9.831 -2.000 35.925 1.00 76.19 105 ILE A CA 1
ATOM 831 C C . ILE A 1 105 ? -9.934 -1.243 37.252 1.00 76.19 105 ILE A C 1
ATOM 833 O O . ILE A 1 105 ? -10.309 -1.855 38.253 1.00 76.19 105 ILE A O 1
ATOM 837 N N . ASP A 1 106 ? -9.731 0.074 37.246 1.00 73.44 106 ASP A N 1
ATOM 838 C CA . ASP A 1 106 ? -9.802 0.921 38.443 1.00 73.44 106 ASP A CA 1
ATOM 839 C C . ASP A 1 106 ? -11.193 0.859 39.091 1.00 73.44 106 ASP A C 1
ATOM 841 O O . ASP A 1 106 ? -11.332 0.679 40.305 1.00 73.44 106 ASP A O 1
ATOM 845 N N . SER A 1 107 ? -12.246 0.893 38.267 1.00 72.44 107 SER A N 1
ATOM 846 C CA . SER A 1 107 ? -13.629 0.705 38.723 1.00 72.44 107 SER A CA 1
ATOM 847 C C . SER A 1 107 ? -13.858 -0.675 39.355 1.00 72.44 107 SER A C 1
ATOM 849 O O . SER A 1 107 ? -14.643 -0.804 40.295 1.00 72.44 107 SER A O 1
ATOM 851 N N . SER A 1 108 ? -13.185 -1.716 38.854 1.00 71.12 108 SER A N 1
ATOM 852 C CA . SER A 1 108 ? -13.331 -3.084 39.364 1.00 71.12 108 SER A CA 1
ATOM 853 C C . SER A 1 108 ? -12.620 -3.294 40.705 1.00 71.12 108 SER A C 1
ATOM 855 O O . SER A 1 108 ? -13.124 -4.028 41.556 1.00 71.12 108 SER A O 1
ATOM 857 N N . GLU A 1 109 ? -11.481 -2.630 40.922 1.00 69.06 109 GLU A N 1
ATOM 858 C CA . GLU A 1 109 ? -10.742 -2.658 42.189 1.00 69.06 109 GLU A CA 1
ATOM 859 C C . GLU A 1 109 ? -11.482 -1.859 43.274 1.00 69.06 109 GLU A C 1
ATOM 861 O O . GLU A 1 109 ? -11.662 -2.356 44.388 1.00 69.06 109 GLU A O 1
ATOM 866 N N . ALA A 1 110 ? -12.041 -0.693 42.929 1.00 64.00 110 ALA A N 1
ATOM 867 C CA . ALA A 1 110 ? -12.867 0.102 43.843 1.00 64.00 110 ALA A CA 1
ATOM 868 C C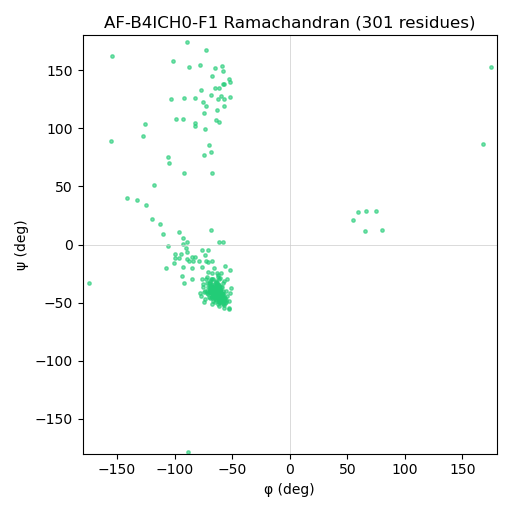 . ALA A 1 110 ? -14.112 -0.662 44.346 1.00 64.00 110 ALA A C 1
ATOM 870 O O . ALA A 1 110 ? -14.496 -0.551 45.515 1.00 64.00 110 ALA A O 1
ATOM 871 N N . GLU A 1 111 ? -14.735 -1.489 43.496 1.00 64.50 111 GLU A N 1
ATOM 872 C CA . GLU A 1 111 ? -15.845 -2.368 43.899 1.00 64.50 111 GLU A CA 1
ATOM 873 C C . GLU A 1 111 ? -15.406 -3.482 44.866 1.00 64.50 111 GLU A C 1
ATOM 875 O O . GLU A 1 111 ? -16.169 -3.862 45.760 1.00 64.50 111 GLU A O 1
ATOM 880 N N . LYS A 1 112 ? -14.180 -4.006 44.726 1.00 63.91 112 LYS A N 1
ATOM 881 C CA . LYS A 1 112 ? -13.628 -5.026 45.635 1.00 63.91 112 LYS A CA 1
ATOM 882 C C . LYS A 1 112 ? -13.287 -4.441 47.006 1.00 63.91 112 LYS A C 1
ATOM 884 O O . LYS A 1 112 ? -13.577 -5.087 48.013 1.00 63.91 112 LYS A O 1
ATOM 889 N N . GLU A 1 113 ? -12.736 -3.229 47.066 1.00 60.03 113 GLU A N 1
ATOM 890 C CA . GLU A 1 113 ? -12.433 -2.547 48.333 1.00 60.03 113 GLU A CA 1
ATOM 891 C C . GLU A 1 113 ? -13.702 -2.160 49.111 1.00 60.03 113 GLU A C 1
ATOM 893 O O . GLU A 1 113 ? -13.783 -2.385 50.322 1.00 60.03 113 GLU A O 1
ATOM 898 N N . MET A 1 114 ? -14.738 -1.663 48.423 1.00 56.81 114 MET A N 1
ATOM 899 C CA . MET A 1 114 ? -16.029 -1.322 49.039 1.00 56.81 114 MET A CA 1
ATOM 900 C C . MET A 1 114 ? -16.745 -2.558 49.619 1.00 56.81 114 MET A C 1
ATOM 902 O O . MET A 1 114 ? -17.426 -2.465 50.637 1.00 56.81 114 MET A O 1
ATOM 906 N N . ASN A 1 115 ? -16.556 -3.741 49.025 1.00 53.75 115 ASN A N 1
ATOM 907 C CA . ASN A 1 115 ? -17.127 -4.991 49.540 1.00 53.75 115 ASN A CA 1
ATOM 908 C C . ASN A 1 115 ? -16.467 -5.494 50.840 1.00 53.75 115 ASN A C 1
ATOM 910 O O . ASN A 1 115 ? -17.054 -6.335 51.523 1.00 53.75 115 ASN A O 1
ATOM 914 N N . ASN A 1 116 ? -15.290 -4.978 51.212 1.00 56.09 116 ASN A N 1
ATOM 915 C CA . ASN A 1 116 ? -14.588 -5.354 52.444 1.00 56.09 116 ASN A CA 1
ATOM 916 C C . ASN A 1 116 ? -14.956 -4.485 53.661 1.00 56.09 116 ASN A C 1
ATOM 918 O O . ASN A 1 116 ? -14.493 -4.772 54.766 1.00 56.09 116 ASN A O 1
ATOM 922 N N . THR A 1 117 ? -15.797 -3.454 53.507 1.00 52.28 117 THR A N 1
ATOM 923 C CA . THR A 1 117 ? -16.309 -2.656 54.635 1.00 52.28 117 THR A CA 1
ATOM 924 C C . THR A 1 117 ? -17.718 -3.120 55.033 1.00 52.28 117 THR A C 1
ATOM 926 O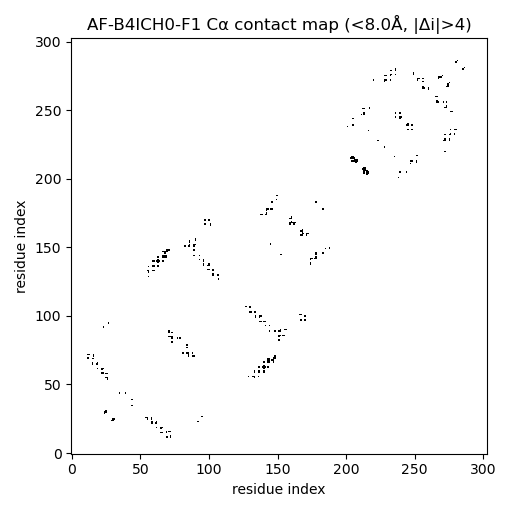 O . THR A 1 117 ? -18.687 -2.878 54.313 1.00 52.28 117 THR A O 1
ATOM 929 N N . PRO A 1 118 ? -17.891 -3.796 56.187 1.00 50.00 118 PRO A N 1
ATOM 930 C CA . PRO A 1 118 ? -19.207 -4.212 56.640 1.00 50.00 118 PRO A CA 1
ATOM 931 C C . PRO A 1 118 ? -19.856 -3.018 57.333 1.00 50.00 118 PRO A C 1
ATOM 933 O O . PRO A 1 118 ? -19.462 -2.735 58.453 1.00 50.00 118 PRO A O 1
ATOM 936 N N . LEU A 1 119 ? -20.783 -2.301 56.683 1.00 50.06 119 LEU A N 1
ATOM 937 C CA . LEU A 1 119 ? -21.858 -1.488 57.297 1.00 50.06 119 LEU A CA 1
ATOM 938 C C . LEU A 1 119 ? -22.512 -0.587 56.230 1.00 50.06 119 LEU A C 1
ATOM 940 O O . LEU A 1 119 ? -22.101 0.554 56.082 1.00 50.06 119 LEU A O 1
ATOM 944 N N . LEU A 1 120 ? -23.516 -1.089 55.496 1.00 46.22 120 LEU A N 1
ATOM 945 C CA . LEU A 1 120 ? -24.663 -0.361 54.896 1.00 46.22 120 LEU A CA 1
ATOM 946 C C . LEU A 1 120 ? -25.485 -1.347 54.027 1.00 46.22 120 LEU A C 1
ATOM 948 O O . LEU A 1 120 ? -24.940 -2.358 53.578 1.00 46.22 120 LEU A O 1
ATOM 952 N N . PRO A 1 121 ? -26.804 -1.131 53.825 1.00 49.16 121 PRO A N 1
ATOM 953 C CA . PRO A 1 121 ? -27.660 -2.085 53.121 1.00 49.16 121 PRO A CA 1
ATOM 954 C C . PRO A 1 121 ? -27.236 -2.228 51.648 1.00 49.16 121 PRO A C 1
ATOM 956 O O . PRO A 1 121 ? -26.703 -1.277 51.071 1.00 49.16 121 PRO A O 1
ATOM 959 N N . PRO A 1 122 ? -27.476 -3.393 51.018 1.00 44.78 122 PRO A N 1
ATOM 960 C CA . PRO A 1 122 ? -26.992 -3.672 49.673 1.00 44.78 122 PRO A CA 1
ATOM 961 C C . PRO A 1 122 ? -27.649 -2.714 48.674 1.00 44.78 122 PRO A C 1
ATOM 963 O O . PRO A 1 122 ? -28.829 -2.851 48.346 1.00 44.78 122 PRO A O 1
ATOM 966 N N . ARG A 1 123 ? -26.880 -1.738 48.173 1.00 46.03 123 ARG A N 1
ATOM 967 C CA . ARG A 1 123 ? -27.225 -1.019 46.938 1.00 46.03 123 ARG A CA 1
ATOM 968 C C . ARG A 1 123 ? -27.356 -2.041 45.796 1.00 46.03 123 ARG A C 1
ATOM 970 O O . ARG A 1 123 ? -26.712 -3.093 45.853 1.00 46.03 123 ARG A O 1
ATOM 977 N N . PRO A 1 124 ? -28.223 -1.787 44.798 1.00 43.06 124 PRO A N 1
ATOM 978 C CA . PRO A 1 124 ? -28.547 -2.768 43.768 1.00 43.06 124 PRO A CA 1
ATOM 979 C C . PRO A 1 124 ? -27.272 -3.327 43.127 1.00 43.06 124 PRO A C 1
ATOM 981 O O . PRO A 1 124 ? -26.405 -2.572 42.696 1.00 43.06 124 PRO A O 1
ATOM 984 N N . ARG A 1 125 ? -27.170 -4.663 43.106 1.00 49.44 125 ARG A N 1
ATOM 985 C CA . ARG A 1 125 ? -26.051 -5.474 42.590 1.00 49.44 125 ARG A CA 1
ATOM 986 C C . ARG A 1 125 ? -25.910 -5.353 41.064 1.00 49.44 125 ARG A C 1
ATOM 988 O O . ARG A 1 125 ? -26.073 -6.331 40.341 1.00 49.44 125 ARG A O 1
ATOM 995 N N . MET A 1 126 ? -25.660 -4.152 40.562 1.00 50.78 126 MET A N 1
ATOM 996 C CA . MET A 1 126 ? -25.542 -3.853 39.138 1.00 50.78 126 MET A CA 1
ATOM 997 C C . MET A 1 126 ? -24.220 -3.129 38.883 1.00 50.78 126 MET A C 1
ATOM 999 O O . MET A 1 126 ? -24.208 -1.913 38.997 1.00 50.78 126 MET A O 1
ATOM 1003 N N . ALA A 1 127 ? -23.135 -3.840 38.536 1.00 55.41 127 ALA A N 1
ATOM 1004 C CA . ALA A 1 127 ? -22.014 -3.236 37.786 1.00 55.41 127 ALA A CA 1
ATOM 1005 C C . ALA A 1 127 ? -20.896 -4.206 37.337 1.00 55.41 127 ALA A C 1
ATOM 1007 O O . ALA A 1 127 ? -20.389 -4.019 36.238 1.00 55.41 127 ALA A O 1
ATOM 1008 N N . ALA A 1 128 ? -20.554 -5.271 38.075 1.00 58.66 128 ALA A N 1
ATOM 1009 C CA . ALA A 1 128 ? -19.387 -6.110 37.729 1.00 58.66 128 ALA A CA 1
ATOM 1010 C C . ALA A 1 128 ? -19.469 -6.805 36.347 1.00 58.66 128 ALA A C 1
ATOM 1012 O O . ALA A 1 128 ? -18.495 -6.852 35.591 1.00 58.66 128 ALA A O 1
ATOM 1013 N N . GLY A 1 129 ? -20.647 -7.324 35.979 1.00 64.19 129 GLY A N 1
ATOM 1014 C CA . GLY A 1 129 ? -20.852 -8.005 34.691 1.00 64.19 129 GLY A CA 1
ATOM 1015 C C . GLY A 1 129 ? -20.796 -7.065 33.480 1.00 64.19 129 GLY A C 1
ATOM 1016 O O . GLY A 1 129 ? -20.263 -7.441 32.440 1.00 64.19 129 GLY A O 1
ATOM 1017 N N . LYS A 1 130 ? -21.290 -5.828 33.626 1.00 69.94 130 LYS A N 1
ATOM 1018 C CA . LYS A 1 130 ? -21.274 -4.813 32.557 1.00 69.94 130 LYS A CA 1
ATOM 1019 C C . LYS A 1 130 ? -19.874 -4.243 32.341 1.00 69.94 130 LYS A C 1
ATOM 1021 O O . LYS A 1 130 ? -19.438 -4.099 31.207 1.00 69.94 130 LYS A O 1
ATOM 1026 N N . LEU A 1 131 ? -19.137 -4.014 33.429 1.00 77.12 131 LEU A N 1
ATOM 1027 C CA . LEU A 1 131 ? -17.738 -3.590 33.380 1.00 77.12 131 LEU A CA 1
ATOM 1028 C C . LEU A 1 131 ? -16.859 -4.620 32.659 1.00 77.12 131 LEU A C 1
ATOM 1030 O O . LEU A 1 131 ? -16.017 -4.274 31.836 1.00 77.12 131 LEU A O 1
ATOM 1034 N N . THR A 1 132 ? -17.128 -5.904 32.905 1.00 84.06 132 THR A N 1
ATOM 1035 C CA . THR A 1 132 ? -16.461 -7.008 32.206 1.00 84.06 132 THR A CA 1
ATOM 1036 C C . THR A 1 132 ? -16.825 -7.038 30.717 1.00 84.06 132 THR A C 1
ATOM 1038 O O . THR A 1 132 ? -15.957 -7.277 29.882 1.00 84.06 132 THR A O 1
ATOM 1041 N N . ALA A 1 133 ? -18.086 -6.773 30.357 1.00 87.75 133 ALA A N 1
ATOM 1042 C CA . ALA A 1 133 ? -18.517 -6.718 28.960 1.00 87.75 133 ALA A CA 1
ATOM 1043 C C . ALA A 1 133 ? -17.856 -5.558 28.195 1.00 87.75 133 ALA A C 1
ATOM 1045 O O . ALA A 1 133 ? -17.309 -5.785 27.117 1.00 87.75 133 ALA A O 1
ATOM 1046 N N . LEU A 1 134 ? -17.819 -4.359 28.788 1.00 89.31 134 LEU A N 1
ATOM 1047 C CA . LEU A 1 134 ? -17.118 -3.196 28.235 1.00 89.31 134 LEU A CA 1
ATOM 1048 C C . LEU A 1 134 ? -15.626 -3.487 28.032 1.00 89.31 134 LEU A C 1
ATOM 1050 O O . LEU A 1 134 ? -15.094 -3.273 26.942 1.00 89.31 134 LEU A O 1
ATOM 1054 N N . ARG A 1 135 ? -14.967 -4.056 29.050 1.00 89.31 135 ARG A N 1
ATOM 1055 C CA . ARG A 1 135 ? -13.565 -4.488 28.978 1.00 89.31 135 ARG A CA 1
ATOM 1056 C C . ARG A 1 135 ? -13.336 -5.455 27.814 1.00 89.31 135 ARG A C 1
ATOM 1058 O O . ARG A 1 135 ? -12.432 -5.251 27.011 1.00 89.31 135 ARG A O 1
ATOM 1065 N N . ASN A 1 136 ? -14.171 -6.484 27.692 1.00 89.75 136 ASN A N 1
ATOM 1066 C CA . ASN A 1 136 ? -14.037 -7.496 26.645 1.00 89.75 136 ASN A CA 1
ATOM 1067 C C . ASN A 1 136 ? -14.272 -6.917 25.242 1.00 89.75 136 ASN A C 1
ATOM 1069 O O . ASN A 1 136 ? -13.528 -7.246 24.319 1.00 89.75 136 ASN A O 1
ATOM 1073 N N . ALA A 1 137 ? -15.266 -6.037 25.080 1.00 92.69 137 ALA A N 1
ATOM 1074 C CA . ALA A 1 137 ? -15.512 -5.332 23.822 1.00 92.69 137 ALA A CA 1
ATOM 1075 C C . ALA A 1 137 ? -14.322 -4.438 23.437 1.00 92.69 137 ALA A C 1
ATOM 1077 O O . ALA A 1 137 ? -13.925 -4.394 22.274 1.00 92.69 137 ALA A O 1
ATOM 1078 N N . THR A 1 138 ? -13.703 -3.792 24.425 1.00 91.81 138 THR A N 1
ATOM 1079 C CA . THR A 1 138 ? -12.533 -2.925 24.237 1.00 91.81 138 THR A CA 1
ATOM 1080 C C . THR A 1 138 ? -11.302 -3.709 23.819 1.00 91.81 138 THR A C 1
ATOM 1082 O O . THR A 1 138 ? -10.654 -3.345 22.841 1.00 91.81 138 THR A O 1
ATOM 1085 N N . ILE A 1 139 ? -11.021 -4.836 24.477 1.00 89.50 139 ILE A N 1
ATOM 1086 C CA . ILE A 1 139 ? -9.924 -5.727 24.080 1.00 89.50 139 ILE A CA 1
ATOM 1087 C C . ILE A 1 139 ? -10.153 -6.246 22.659 1.00 89.50 139 ILE A C 1
ATOM 1089 O O . ILE A 1 139 ? -9.237 -6.205 21.843 1.00 89.50 139 ILE A O 1
ATOM 1093 N N . LEU A 1 140 ? -11.381 -6.651 22.320 1.00 90.88 140 LEU A N 1
ATOM 1094 C CA . LEU A 1 140 ? -11.708 -7.098 20.967 1.00 90.88 140 LEU A CA 1
ATOM 1095 C C . LEU A 1 140 ? -11.510 -5.986 19.923 1.00 90.88 140 LEU A C 1
ATOM 1097 O O . LEU A 1 140 ? -10.983 -6.251 18.842 1.00 90.88 140 LEU A O 1
ATOM 1101 N N . ALA A 1 141 ? -11.903 -4.746 20.234 1.00 93.56 141 ALA A N 1
ATOM 1102 C CA . ALA A 1 141 ? -11.658 -3.589 19.376 1.00 93.56 141 ALA A CA 1
ATOM 1103 C C . ALA A 1 141 ? -10.160 -3.342 19.171 1.00 93.56 141 ALA A C 1
ATOM 1105 O O . ALA A 1 141 ? -9.721 -3.193 18.032 1.00 93.56 141 ALA A O 1
ATOM 1106 N N . MET A 1 142 ? -9.368 -3.374 20.245 1.00 90.88 142 MET A N 1
ATOM 1107 C CA . MET A 1 142 ? -7.913 -3.227 20.184 1.00 90.88 142 MET A CA 1
ATOM 1108 C C . MET A 1 142 ? -7.249 -4.330 19.357 1.00 90.88 142 MET A C 1
ATOM 1110 O O . MET A 1 142 ? -6.409 -4.035 18.507 1.00 90.88 142 MET A O 1
ATOM 1114 N N . SER A 1 143 ? -7.646 -5.589 19.556 1.00 89.00 143 SER A N 1
ATOM 1115 C CA . SER A 1 143 ? -7.128 -6.720 18.783 1.00 89.00 143 SER A CA 1
ATOM 1116 C C . SER A 1 143 ? -7.487 -6.608 17.303 1.00 89.00 143 SER A C 1
ATOM 1118 O O . SER A 1 143 ? -6.619 -6.808 16.457 1.00 89.00 143 SER A O 1
ATOM 1120 N N . ASN A 1 144 ? -8.724 -6.222 16.972 1.00 90.94 144 ASN A N 1
ATOM 1121 C CA . ASN A 1 144 ? -9.137 -6.004 15.584 1.00 90.94 144 ASN A CA 1
ATOM 1122 C C . ASN A 1 144 ? -8.402 -4.816 14.938 1.00 90.94 144 ASN A C 1
ATOM 1124 O O . ASN A 1 144 ? -8.006 -4.913 13.777 1.00 90.94 144 ASN A O 1
ATOM 1128 N N . LEU A 1 145 ? -8.191 -3.722 15.681 1.00 91.62 145 LEU A N 1
ATOM 1129 C CA . LEU A 1 145 ? -7.448 -2.546 15.222 1.00 91.62 145 LEU A CA 1
ATOM 1130 C C . LEU A 1 145 ? -6.001 -2.909 14.879 1.00 91.62 145 LEU A C 1
ATOM 1132 O O . LEU A 1 145 ? -5.547 -2.617 13.773 1.00 91.62 145 LEU A O 1
ATOM 1136 N N . LEU A 1 146 ? -5.294 -3.550 15.815 1.00 88.38 146 LEU A N 1
ATOM 1137 C CA . LEU A 1 146 ? -3.888 -3.919 15.655 1.00 88.38 146 LEU A CA 1
ATOM 1138 C C . LEU A 1 146 ? -3.711 -5.034 14.623 1.00 88.38 146 LEU A C 1
ATOM 1140 O O . LEU A 1 146 ? -2.843 -4.908 13.768 1.00 88.38 146 LEU A O 1
ATOM 1144 N N . GLY A 1 147 ? -4.582 -6.047 14.607 1.00 86.56 147 GLY A N 1
ATOM 1145 C CA . GLY A 1 147 ? -4.542 -7.119 13.609 1.00 86.56 147 GLY A CA 1
ATOM 1146 C C . GLY A 1 147 ? -4.784 -6.641 12.172 1.00 86.56 147 GLY A C 1
ATOM 1147 O O . GLY A 1 147 ? -4.180 -7.167 11.245 1.00 86.56 147 GLY A O 1
ATOM 1148 N N . ALA A 1 148 ? -5.617 -5.617 11.963 1.00 87.75 148 ALA A N 1
ATOM 1149 C CA . ALA A 1 148 ? -5.860 -5.056 10.630 1.00 87.75 148 ALA A CA 1
ATOM 1150 C C . ALA A 1 148 ? -4.830 -3.990 10.198 1.00 87.75 148 ALA A C 1
ATOM 1152 O O . ALA A 1 148 ? -4.841 -3.562 9.043 1.00 87.75 148 ALA A O 1
ATOM 1153 N N . ASN A 1 149 ? -3.973 -3.523 11.115 1.00 87.00 149 ASN A N 1
ATOM 1154 C CA . ASN A 1 149 ? -3.079 -2.377 10.903 1.00 87.00 149 ASN A CA 1
ATOM 1155 C C . ASN A 1 149 ? -1.695 -2.588 11.532 1.00 87.00 149 ASN A C 1
ATOM 1157 O O . ASN A 1 149 ? -1.138 -1.658 12.114 1.00 87.00 149 ASN A O 1
ATOM 1161 N N . ILE A 1 150 ? -1.147 -3.799 11.426 1.00 82.62 150 ILE A N 1
ATOM 1162 C CA . ILE A 1 150 ? 0.072 -4.221 12.133 1.00 82.62 150 ILE A CA 1
ATOM 1163 C C . ILE A 1 150 ? 1.272 -3.327 11.790 1.00 82.62 150 ILE A C 1
ATOM 1165 O O . ILE A 1 150 ? 1.991 -2.919 12.702 1.00 82.62 150 ILE A O 1
ATOM 1169 N N . ASP A 1 151 ? 1.439 -2.972 10.510 1.00 77.75 151 ASP A N 1
ATOM 1170 C CA . ASP A 1 151 ? 2.576 -2.183 10.006 1.00 77.75 151 ASP A CA 1
ATOM 1171 C C . ASP A 1 151 ? 2.707 -0.827 10.721 1.00 77.75 151 ASP A C 1
ATOM 1173 O O . ASP A 1 151 ? 3.785 -0.444 11.168 1.00 77.75 151 ASP A O 1
ATOM 1177 N N . SER A 1 152 ? 1.582 -0.125 10.883 1.00 78.56 152 SER A N 1
ATOM 1178 C CA . SER A 1 152 ? 1.494 1.158 11.595 1.00 78.56 152 SER A CA 1
ATOM 1179 C C . SER A 1 152 ? 1.323 0.986 13.110 1.00 78.56 152 SER A C 1
ATOM 1181 O O . SER A 1 152 ? 1.738 1.831 13.899 1.00 78.56 152 SER A O 1
ATOM 1183 N N . GLY A 1 153 ? 0.690 -0.108 13.538 1.00 78.19 153 GLY A N 1
ATOM 1184 C CA . GLY A 1 153 ? 0.287 -0.317 14.923 1.00 78.19 153 GLY A CA 1
ATOM 1185 C C . GLY A 1 153 ? 1.432 -0.744 15.832 1.00 78.19 153 GLY A C 1
ATOM 1186 O O . GLY A 1 153 ? 1.559 -0.227 16.943 1.00 78.19 153 GLY A O 1
ATOM 1187 N N . LEU A 1 154 ? 2.306 -1.643 15.371 1.00 77.88 154 LEU A N 1
ATOM 1188 C CA . LEU A 1 154 ? 3.450 -2.088 16.172 1.00 77.88 154 LEU A CA 1
ATOM 1189 C C . LEU A 1 154 ? 4.503 -0.997 16.356 1.00 77.88 154 LEU A C 1
ATOM 1191 O O . LEU A 1 154 ? 5.098 -0.945 17.430 1.00 77.88 154 LEU A O 1
ATOM 1195 N N . MET A 1 155 ? 4.685 -0.114 15.366 1.00 76.19 155 MET A N 1
ATOM 1196 C CA . MET A 1 155 ? 5.652 0.989 15.434 1.00 76.19 155 MET A CA 1
ATOM 1197 C C . MET A 1 155 ? 5.493 1.820 16.716 1.00 76.19 155 MET A C 1
ATOM 1199 O O . MET A 1 155 ? 6.488 2.217 17.311 1.00 76.19 155 MET A O 1
ATOM 1203 N N . HIS A 1 156 ? 4.253 2.035 17.165 1.00 70.88 156 HIS A N 1
ATOM 1204 C CA . HIS A 1 156 ? 3.950 2.846 18.348 1.00 70.88 156 HIS A CA 1
ATOM 1205 C C . HIS A 1 156 ? 3.495 2.041 19.567 1.00 70.88 156 HIS A C 1
ATOM 1207 O O . HIS A 1 156 ? 3.561 2.541 20.688 1.00 70.88 156 HIS A O 1
ATOM 1213 N N . SER A 1 157 ? 3.015 0.809 19.377 1.00 75.38 157 SER A N 1
ATOM 1214 C CA . SER A 1 157 ? 2.447 0.025 20.482 1.00 75.38 157 SER A CA 1
ATOM 1215 C C . SER A 1 157 ? 3.458 -0.882 21.166 1.00 75.38 157 SER A C 1
ATOM 1217 O O . SER A 1 157 ? 3.210 -1.303 22.291 1.00 75.38 157 SER A O 1
ATOM 1219 N N . ILE A 1 158 ? 4.588 -1.204 20.526 1.00 83.06 158 ILE A N 1
ATOM 1220 C CA . ILE A 1 158 ? 5.540 -2.177 21.080 1.00 83.06 158 ILE A CA 1
ATOM 1221 C C . ILE A 1 158 ? 6.160 -1.708 22.403 1.00 83.06 158 ILE A C 1
ATOM 1223 O O . ILE A 1 158 ? 6.367 -2.516 23.310 1.00 83.06 158 ILE A O 1
ATOM 1227 N N . ASP A 1 159 ? 6.346 -0.396 22.558 1.00 83.38 159 ASP A N 1
ATOM 1228 C CA . ASP A 1 159 ? 6.874 0.224 23.775 1.00 83.38 159 ASP A CA 1
ATOM 1229 C C . ASP A 1 159 ? 5.953 0.013 24.986 1.00 83.38 159 ASP A C 1
ATOM 1231 O O . ASP A 1 159 ? 6.417 -0.030 26.127 1.00 83.38 159 ASP A O 1
ATOM 1235 N N . LEU A 1 160 ? 4.652 -0.213 24.763 1.00 81.75 160 LEU A N 1
ATOM 1236 C CA . LEU A 1 160 ? 3.704 -0.521 25.836 1.00 81.75 160 LEU A CA 1
ATOM 1237 C C . LEU A 1 160 ? 3.975 -1.888 26.474 1.00 81.75 160 LEU A C 1
ATOM 1239 O O . LEU A 1 160 ? 3.688 -2.082 27.656 1.00 81.75 160 LEU A O 1
ATOM 1243 N N . GLY A 1 161 ? 4.616 -2.806 25.745 1.00 84.31 161 GLY A N 1
ATOM 1244 C CA . GLY A 1 161 ? 5.130 -4.058 26.301 1.00 84.31 161 GLY A CA 1
ATOM 1245 C C . GLY A 1 161 ? 6.256 -3.855 27.318 1.00 84.31 161 GLY A C 1
ATOM 1246 O O . GLY A 1 161 ? 6.482 -4.727 28.156 1.00 84.31 161 GLY A O 1
ATOM 1247 N N . TYR A 1 162 ? 6.916 -2.695 27.296 1.00 87.06 162 TYR A N 1
ATOM 1248 C CA . TYR A 1 162 ? 7.988 -2.309 28.215 1.00 87.06 162 TYR A CA 1
ATOM 1249 C C . TYR A 1 162 ? 7.569 -1.205 29.193 1.00 87.06 162 TYR A C 1
ATOM 1251 O O . TYR A 1 162 ? 8.413 -0.684 29.924 1.00 87.06 162 TYR A O 1
ATOM 1259 N N . ASN A 1 163 ? 6.277 -0.861 29.243 1.00 85.38 163 ASN A N 1
ATOM 1260 C CA . ASN A 1 163 ? 5.784 0.202 30.110 1.00 85.38 163 ASN A CA 1
ATOM 1261 C C . ASN A 1 163 ? 6.128 -0.090 31.592 1.00 85.38 163 ASN A C 1
ATOM 1263 O O . ASN A 1 163 ? 6.036 -1.253 32.025 1.00 85.38 163 ASN A O 1
ATOM 1267 N N . PRO A 1 164 ? 6.556 0.927 32.375 1.00 83.69 164 PRO A N 1
ATOM 1268 C CA . PRO A 1 164 ? 6.804 0.767 33.808 1.00 83.69 164 PRO A CA 1
ATOM 1269 C C . PRO A 1 164 ? 5.542 0.371 34.583 1.00 83.69 164 PRO A C 1
ATOM 1271 O O . PRO A 1 164 ? 5.651 -0.336 35.585 1.00 83.69 164 PRO A O 1
ATOM 1274 N N . ASP A 1 165 ? 4.364 0.788 34.116 1.00 83.38 165 ASP A N 1
ATOM 1275 C CA . ASP A 1 165 ? 3.090 0.384 34.690 1.00 83.38 165 ASP A CA 1
ATOM 1276 C C . ASP A 1 165 ? 2.762 -1.079 34.340 1.00 83.38 165 ASP A C 1
ATOM 1278 O O . ASP A 1 165 ? 2.629 -1.472 33.175 1.00 83.38 165 ASP A O 1
ATOM 1282 N N . LEU A 1 166 ? 2.628 -1.902 35.384 1.00 84.88 166 LEU A N 1
ATOM 1283 C CA . LEU A 1 166 ? 2.342 -3.334 35.276 1.00 84.88 166 LEU A CA 1
ATOM 1284 C C . LEU A 1 166 ? 0.994 -3.603 34.605 1.00 84.88 166 LEU A C 1
ATOM 1286 O O . LEU A 1 166 ? 0.859 -4.598 33.892 1.00 84.88 166 LEU A O 1
ATOM 1290 N N . GLN A 1 167 ? 0.018 -2.729 34.833 1.00 79.44 167 GLN A N 1
ATOM 1291 C CA . GLN A 1 167 ? -1.351 -2.890 34.363 1.00 79.44 167 GLN A CA 1
ATOM 1292 C C . GLN A 1 167 ? -1.453 -2.628 32.860 1.00 79.44 167 GLN A C 1
ATOM 1294 O O . GLN A 1 167 ? -1.927 -3.489 32.117 1.00 79.44 167 GLN A O 1
ATOM 1299 N N . THR A 1 168 ? -0.887 -1.513 32.399 1.00 78.50 168 THR A N 1
ATOM 1300 C CA . THR A 1 168 ? -0.717 -1.183 30.978 1.00 78.50 168 THR A CA 1
ATOM 1301 C C . THR A 1 168 ? 0.019 -2.297 30.234 1.00 78.50 168 THR A C 1
ATOM 1303 O O . THR A 1 168 ? -0.410 -2.726 29.160 1.00 78.50 168 THR A O 1
ATOM 1306 N N . ARG A 1 169 ? 1.092 -2.833 30.831 1.00 88.12 169 ARG A N 1
ATOM 1307 C CA . ARG A 1 169 ? 1.852 -3.942 30.246 1.00 88.12 169 ARG A CA 1
ATOM 1308 C C . ARG A 1 169 ? 1.038 -5.235 30.163 1.00 88.12 169 ARG A C 1
ATOM 1310 O O . ARG A 1 169 ? 1.092 -5.920 29.144 1.00 88.12 169 ARG A O 1
ATOM 1317 N N . ALA A 1 170 ? 0.283 -5.581 31.205 1.00 85.25 170 ALA A N 1
ATOM 1318 C CA . ALA A 1 170 ? -0.561 -6.776 31.218 1.00 85.25 170 ALA A CA 1
ATOM 1319 C C . ALA A 1 170 ? -1.691 -6.690 30.180 1.00 85.25 170 ALA A C 1
ATOM 1321 O O . ALA A 1 170 ? -1.896 -7.638 29.423 1.00 85.25 170 ALA A O 1
ATOM 1322 N N . ALA A 1 171 ? -2.359 -5.538 30.096 1.00 77.94 171 ALA A N 1
ATOM 1323 C CA . ALA A 1 171 ? -3.371 -5.247 29.088 1.00 77.94 171 ALA A CA 1
ATOM 1324 C C . ALA A 1 171 ? -2.828 -5.400 27.660 1.00 77.94 171 ALA A C 1
ATOM 1326 O O . ALA A 1 171 ? -3.424 -6.089 26.832 1.00 77.94 171 ALA A O 1
ATOM 1327 N N . PHE A 1 172 ? -1.663 -4.809 27.382 1.00 84.06 172 PHE A N 1
ATOM 1328 C CA . PHE A 1 172 ? -1.027 -4.927 26.075 1.00 84.06 172 PHE A CA 1
ATOM 1329 C C . PHE A 1 172 ? -0.646 -6.376 25.739 1.00 84.06 172 PHE A C 1
ATOM 1331 O O . PHE A 1 172 ? -0.893 -6.837 24.624 1.00 84.06 172 PHE A O 1
ATOM 1338 N N . MET A 1 173 ? -0.104 -7.125 26.705 1.00 88.19 173 MET A N 1
ATOM 1339 C CA . MET A 1 173 ? 0.224 -8.543 26.522 1.00 88.19 173 MET A CA 1
ATOM 1340 C C . MET A 1 173 ? -1.018 -9.401 26.263 1.00 88.19 173 MET A C 1
ATOM 1342 O O . MET A 1 173 ? -0.954 -10.331 25.460 1.00 88.19 173 MET A O 1
ATOM 1346 N N . GLU A 1 174 ? -2.154 -9.092 26.889 1.00 85.81 174 GLU A N 1
ATOM 1347 C CA . GLU A 1 174 ? -3.430 -9.762 26.615 1.00 85.81 174 GLU A CA 1
ATOM 1348 C C . GLU A 1 174 ? -3.907 -9.489 25.183 1.00 85.81 174 GLU A C 1
ATOM 1350 O O . GLU A 1 174 ? -4.243 -10.432 24.463 1.00 85.81 174 GLU A O 1
ATOM 1355 N N . VAL A 1 175 ? -3.848 -8.231 24.731 1.00 83.69 175 VAL A N 1
ATOM 1356 C CA . VAL A 1 175 ? -4.183 -7.841 23.349 1.00 83.69 175 VAL A CA 1
ATOM 1357 C C . VAL A 1 175 ? -3.272 -8.547 22.338 1.00 83.69 175 VAL A C 1
ATOM 1359 O O . VAL A 1 175 ? -3.773 -9.152 21.389 1.00 83.69 175 VAL A O 1
ATOM 1362 N N . LEU A 1 176 ? -1.951 -8.533 22.555 1.00 84.50 176 LEU A N 1
ATOM 1363 C CA . LEU A 1 176 ? -0.977 -9.241 21.715 1.00 84.50 176 LEU A CA 1
ATOM 1364 C C . LEU A 1 176 ? -1.233 -10.748 21.680 1.00 84.50 176 LEU A C 1
ATOM 1366 O O . LEU A 1 176 ? -1.184 -11.365 20.616 1.00 84.50 176 LEU A O 1
ATOM 1370 N N . THR A 1 177 ? -1.536 -11.344 22.834 1.00 85.19 177 THR A N 1
ATOM 1371 C CA . THR A 1 177 ? -1.839 -12.774 22.930 1.00 85.19 177 THR A CA 1
ATOM 1372 C C . THR A 1 177 ? -3.077 -13.118 22.109 1.00 85.19 177 THR A C 1
ATOM 1374 O O . THR A 1 177 ? -3.059 -14.104 21.374 1.00 85.19 177 THR A O 1
ATOM 1377 N N . GLN A 1 178 ? -4.133 -12.300 22.171 1.00 81.75 178 GLN A N 1
ATOM 1378 C CA . GLN A 1 178 ? -5.326 -12.513 21.351 1.00 81.75 178 GLN A CA 1
ATOM 1379 C C . GLN A 1 178 ? -5.029 -12.408 19.852 1.00 81.75 178 GLN A C 1
ATOM 1381 O O . GLN A 1 178 ? -5.528 -13.222 19.082 1.00 81.75 178 GLN A O 1
ATOM 1386 N N . ILE A 1 179 ? -4.188 -11.464 19.430 1.00 79.88 179 ILE A N 1
ATOM 1387 C CA . ILE A 1 179 ? -3.793 -11.306 18.019 1.00 79.88 179 ILE A CA 1
ATOM 1388 C C . ILE A 1 179 ? -3.028 -12.534 17.521 1.00 79.88 179 ILE A C 1
ATOM 1390 O O . ILE A 1 179 ? -3.317 -13.046 16.437 1.00 79.88 179 ILE A O 1
ATOM 1394 N N . LEU A 1 180 ? -2.096 -13.044 18.332 1.00 79.25 180 LEU A N 1
ATOM 1395 C CA . LEU A 1 180 ? -1.345 -14.262 18.026 1.00 79.25 180 LEU A CA 1
ATOM 1396 C C . LEU A 1 180 ? -2.271 -15.484 17.944 1.00 79.25 180 LEU A C 1
ATOM 1398 O O . LEU A 1 180 ? -2.163 -16.284 17.018 1.00 79.25 180 LEU A O 1
ATOM 1402 N N . GLN A 1 181 ? -3.222 -15.609 18.874 1.00 80.56 181 GLN A N 1
ATOM 1403 C CA . GLN A 1 181 ? -4.204 -16.702 18.880 1.00 80.56 181 GLN A CA 1
ATOM 1404 C C . GLN A 1 181 ? -5.178 -16.646 17.700 1.00 80.56 181 GLN A C 1
ATOM 1406 O O . GLN A 1 181 ? -5.642 -17.690 17.245 1.00 80.56 181 GLN A O 1
ATOM 1411 N N . GLN A 1 182 ? -5.484 -15.451 17.189 1.00 73.12 182 GLN A N 1
ATOM 1412 C CA . GLN A 1 182 ? -6.331 -15.265 16.008 1.00 73.12 182 GLN A CA 1
ATOM 1413 C C . GLN A 1 182 ? -5.646 -15.698 14.700 1.00 73.12 182 GLN A C 1
ATOM 1415 O O . GLN A 1 182 ? -6.306 -15.717 13.662 1.00 73.12 182 GLN A O 1
ATOM 1420 N N . GLY A 1 183 ? -4.365 -16.088 14.742 1.00 67.31 183 GLY A N 1
ATOM 1421 C CA . GLY A 1 183 ? -3.617 -16.527 13.564 1.00 67.31 183 GLY A CA 1
ATOM 1422 C C . GLY A 1 183 ? -3.209 -15.367 12.663 1.00 67.31 183 GLY A C 1
ATOM 1423 O O . GLY A 1 183 ? -3.118 -15.539 11.454 1.00 67.31 183 GLY A O 1
ATOM 1424 N N . THR A 1 184 ? -3.014 -14.181 13.241 1.00 66.88 184 THR A N 1
ATOM 1425 C CA . THR A 1 184 ? -2.586 -13.003 12.487 1.00 66.88 184 THR A CA 1
ATOM 1426 C C . THR A 1 184 ? -1.201 -13.259 11.892 1.00 66.88 184 THR A C 1
ATOM 1428 O O . THR A 1 184 ? -0.230 -13.454 12.626 1.00 66.88 184 THR A O 1
ATOM 1431 N N . GLU A 1 185 ? -1.118 -13.293 10.564 1.00 62.41 185 GLU A N 1
ATOM 1432 C CA . GLU A 1 185 ? 0.131 -13.5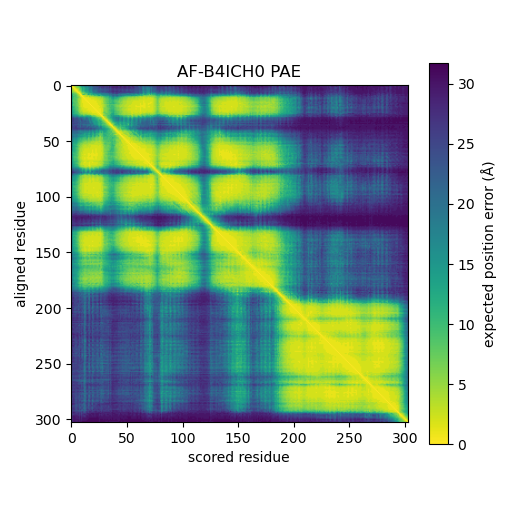10 9.838 1.00 62.41 185 GLU A CA 1
ATOM 1433 C C . GLU A 1 185 ? 0.979 -12.231 9.894 1.00 62.41 185 GLU A C 1
ATOM 1435 O O . GLU A 1 185 ? 0.614 -11.204 9.331 1.00 62.41 185 GLU A O 1
ATOM 1440 N N . PHE A 1 186 ? 2.125 -12.278 10.580 1.00 63.12 186 PHE A N 1
ATOM 1441 C CA . PHE A 1 186 ? 3.112 -11.186 10.555 1.00 63.12 186 PHE A CA 1
ATOM 1442 C C . PHE A 1 186 ? 3.932 -11.172 9.256 1.00 63.12 186 PHE A C 1
ATOM 1444 O O . PHE A 1 186 ? 4.731 -10.261 9.048 1.00 63.12 186 PHE A O 1
ATOM 1451 N N . ASP A 1 187 ? 3.744 -12.160 8.379 1.00 53.41 187 ASP A N 1
ATOM 1452 C CA . ASP A 1 187 ? 4.475 -12.284 7.116 1.00 53.41 187 ASP A CA 1
ATOM 1453 C C . ASP A 1 187 ? 4.222 -11.092 6.175 1.00 53.41 187 ASP A C 1
ATOM 1455 O O . ASP A 1 187 ? 5.118 -10.709 5.419 1.00 53.41 187 ASP A O 1
ATOM 1459 N N . THR A 1 188 ? 3.075 -10.408 6.294 1.00 54.94 188 THR A N 1
ATOM 1460 C CA . THR A 1 188 ? 2.791 -9.186 5.521 1.00 54.94 188 THR A CA 1
ATOM 1461 C C . THR A 1 188 ? 3.768 -8.048 5.824 1.00 54.94 188 THR A C 1
ATOM 1463 O O . THR A 1 188 ? 4.059 -7.266 4.928 1.00 54.94 188 THR A O 1
ATOM 1466 N N . LEU A 1 189 ? 4.357 -7.973 7.027 1.00 53.72 189 LEU A N 1
ATOM 1467 C CA . LEU A 1 189 ? 5.390 -6.971 7.336 1.00 53.72 189 LEU A CA 1
ATOM 1468 C C . LEU A 1 189 ? 6.649 -7.174 6.482 1.00 53.72 189 LEU A C 1
ATOM 1470 O O . LEU A 1 189 ? 7.292 -6.208 6.073 1.00 53.72 189 LEU A O 1
ATOM 1474 N N . ALA A 1 190 ? 7.016 -8.428 6.203 1.00 51.69 190 ALA A N 1
ATOM 1475 C CA . ALA A 1 190 ? 8.168 -8.737 5.363 1.00 51.69 190 ALA A CA 1
ATOM 1476 C C . ALA A 1 190 ? 7.895 -8.396 3.888 1.00 51.69 190 ALA A C 1
ATOM 1478 O O . ALA A 1 190 ? 8.787 -7.897 3.198 1.00 51.69 190 ALA A O 1
ATOM 1479 N N . GLU A 1 191 ? 6.664 -8.615 3.416 1.00 53.59 191 GLU A N 1
ATOM 1480 C CA . GLU A 1 191 ? 6.242 -8.263 2.055 1.00 53.59 191 GLU A CA 1
ATOM 1481 C C . GLU A 1 191 ? 6.153 -6.744 1.839 1.00 53.59 191 GLU A C 1
ATOM 1483 O O . GLU A 1 191 ? 6.643 -6.258 0.818 1.00 53.59 191 GLU A O 1
ATOM 1488 N N . THR A 1 192 ? 5.634 -5.977 2.806 1.00 56.88 192 THR A N 1
ATOM 1489 C CA . THR A 1 192 ? 5.576 -4.503 2.736 1.00 56.88 192 THR A CA 1
ATOM 1490 C C . THR A 1 192 ? 6.981 -3.892 2.672 1.00 56.88 192 THR A C 1
ATOM 1492 O O . THR A 1 192 ? 7.256 -3.051 1.820 1.00 56.88 192 THR A O 1
ATOM 1495 N N . VAL A 1 193 ? 7.934 -4.405 3.464 1.00 57.78 193 VAL A N 1
ATOM 1496 C CA . VAL A 1 193 ? 9.343 -3.965 3.406 1.00 57.78 193 VAL A CA 1
ATOM 1497 C C . VAL A 1 193 ? 9.992 -4.278 2.052 1.00 57.78 193 VAL A C 1
ATOM 1499 O O . VAL A 1 193 ? 10.845 -3.522 1.581 1.00 57.78 193 VAL A O 1
ATOM 1502 N N . LEU A 1 194 ? 9.634 -5.395 1.410 1.00 60.16 194 LEU A N 1
ATOM 1503 C CA . LEU A 1 194 ? 10.131 -5.719 0.071 1.00 60.16 194 LEU A CA 1
ATOM 1504 C C . LEU A 1 194 ? 9.521 -4.799 -0.990 1.00 60.16 194 LEU A C 1
ATOM 1506 O O . LEU A 1 194 ? 10.256 -4.324 -1.856 1.00 60.16 194 LEU A O 1
ATOM 1510 N N . ALA A 1 195 ? 8.220 -4.517 -0.909 1.00 64.94 195 ALA A N 1
ATOM 1511 C CA . ALA A 1 195 ? 7.535 -3.603 -1.820 1.00 64.94 195 ALA A CA 1
ATOM 1512 C C . ALA A 1 195 ? 8.147 -2.192 -1.778 1.00 64.94 195 ALA A C 1
ATOM 1514 O O . ALA A 1 195 ? 8.508 -1.665 -2.833 1.00 64.94 195 ALA A O 1
ATOM 1515 N N . ASP A 1 196 ? 8.392 -1.646 -0.582 1.00 69.62 196 ASP A N 1
ATOM 1516 C CA . ASP A 1 196 ? 9.023 -0.330 -0.404 1.00 69.62 196 ASP A CA 1
ATOM 1517 C C . ASP A 1 196 ? 10.435 -0.285 -1.007 1.00 69.62 196 ASP A C 1
ATOM 1519 O O . ASP A 1 196 ? 10.829 0.676 -1.673 1.00 69.62 196 ASP A O 1
ATOM 1523 N N . ARG A 1 197 ? 11.211 -1.365 -0.841 1.00 73.31 197 ARG A N 1
ATOM 1524 C CA . ARG A 1 197 ? 12.549 -1.484 -1.445 1.00 73.31 197 ARG A CA 1
ATOM 1525 C C . ARG A 1 197 ? 12.490 -1.534 -2.968 1.00 73.31 197 ARG A C 1
ATOM 1527 O O . ARG A 1 197 ? 13.338 -0.931 -3.629 1.00 73.31 197 ARG A O 1
ATOM 1534 N N . PHE A 1 198 ? 11.520 -2.249 -3.538 1.00 79.38 198 PHE A N 1
ATOM 1535 C CA . PHE A 1 198 ? 11.338 -2.286 -4.988 1.00 79.38 198 PHE A CA 1
ATOM 1536 C C . PHE A 1 198 ? 10.881 -0.936 -5.530 1.00 79.38 198 PHE A C 1
ATOM 1538 O O . PHE A 1 198 ? 11.355 -0.528 -6.588 1.00 79.38 198 PHE A O 1
ATOM 1545 N N . GLU A 1 199 ? 10.036 -0.205 -4.805 1.00 81.31 199 GLU A N 1
ATOM 1546 C CA . GLU A 1 199 ? 9.636 1.142 -5.201 1.00 81.31 199 GLU A CA 1
ATOM 1547 C C . GLU A 1 199 ? 10.821 2.117 -5.203 1.00 81.31 199 GLU A C 1
ATOM 1549 O O . GLU A 1 199 ? 11.019 2.833 -6.189 1.00 81.31 199 GLU A O 1
ATOM 1554 N N . GLN A 1 200 ? 11.672 2.084 -4.174 1.00 84.06 200 GLN A N 1
ATOM 1555 C CA . GLN A 1 200 ? 12.912 2.868 -4.145 1.00 84.06 200 GLN A CA 1
ATOM 1556 C C . GLN A 1 200 ? 13.854 2.498 -5.298 1.00 84.06 200 GLN A C 1
ATOM 1558 O O . GLN A 1 200 ? 14.432 3.378 -5.938 1.00 84.06 200 GLN A O 1
ATOM 1563 N N . LEU A 1 201 ? 13.988 1.206 -5.615 1.00 86.44 201 LEU A N 1
ATOM 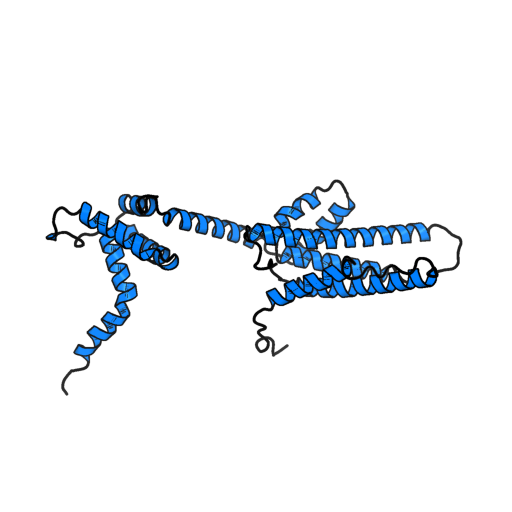1564 C CA . LEU A 1 201 ? 14.797 0.752 -6.748 1.00 86.44 201 LEU A CA 1
ATOM 1565 C C . LEU A 1 201 ? 14.238 1.261 -8.084 1.00 86.44 201 LEU A C 1
ATOM 1567 O O . LEU A 1 201 ? 15.003 1.709 -8.938 1.00 86.44 201 LEU A O 1
ATOM 1571 N N . VAL A 1 202 ? 12.915 1.218 -8.260 1.00 89.25 202 VAL A N 1
ATOM 1572 C CA . VAL A 1 202 ? 12.235 1.757 -9.444 1.00 89.25 202 VAL A CA 1
ATOM 1573 C C . VAL A 1 202 ? 12.502 3.256 -9.560 1.00 89.25 202 VAL A C 1
ATOM 1575 O O . VAL A 1 202 ? 12.930 3.696 -10.626 1.00 89.25 202 VAL A O 1
ATOM 1578 N N . GLN A 1 203 ? 12.328 4.023 -8.476 1.00 89.00 203 GLN A N 1
ATOM 1579 C CA . GLN A 1 203 ? 12.630 5.458 -8.452 1.00 89.00 203 GLN A CA 1
ATOM 1580 C C . GLN A 1 203 ? 14.075 5.731 -8.871 1.00 89.00 203 GLN A C 1
ATOM 1582 O O . GLN A 1 203 ? 14.307 6.558 -9.754 1.00 89.00 203 GLN A O 1
ATOM 1587 N N . LEU A 1 204 ? 15.027 4.985 -8.306 1.00 92.00 204 LEU A N 1
ATOM 1588 C CA . LEU A 1 204 ? 16.447 5.116 -8.605 1.00 92.00 204 LEU A CA 1
ATOM 1589 C C . LEU A 1 204 ? 16.738 4.848 -10.093 1.00 92.00 204 LEU A C 1
ATOM 1591 O O . LEU A 1 204 ? 17.389 5.654 -10.752 1.00 92.00 204 LEU A O 1
ATOM 1595 N N . VAL A 1 205 ? 16.215 3.754 -10.659 1.00 92.62 205 VAL A N 1
ATOM 1596 C CA . VAL A 1 205 ? 16.409 3.403 -12.081 1.00 92.62 205 VAL A CA 1
ATOM 1597 C C . VAL A 1 205 ? 15.787 4.442 -13.022 1.00 92.62 205 VAL A C 1
ATOM 1599 O O . VAL A 1 205 ? 16.340 4.695 -14.094 1.00 92.62 205 VAL A O 1
ATOM 1602 N N . THR A 1 206 ? 14.672 5.064 -12.626 1.00 92.75 206 THR A N 1
ATOM 1603 C CA . THR A 1 206 ? 13.981 6.109 -13.409 1.00 92.75 206 THR A CA 1
ATOM 1604 C C . THR A 1 206 ? 14.462 7.528 -13.144 1.00 92.75 206 THR A C 1
ATOM 1606 O O . THR A 1 206 ? 13.907 8.468 -13.710 1.00 92.75 206 THR A O 1
ATOM 1609 N N . MET A 1 207 ? 15.467 7.705 -12.287 1.00 92.88 207 MET A N 1
ATOM 1610 C CA . MET A 1 207 ? 15.977 9.022 -11.935 1.00 92.88 207 MET A CA 1
ATOM 1611 C C . MET A 1 207 ? 16.493 9.747 -13.184 1.00 92.88 207 MET A C 1
ATOM 1613 O O . MET A 1 207 ? 17.319 9.214 -13.928 1.00 92.88 207 MET A O 1
ATOM 1617 N N . ILE A 1 208 ? 16.018 10.977 -13.384 1.00 91.69 208 ILE A N 1
ATOM 1618 C CA . ILE A 1 208 ? 16.461 11.881 -14.447 1.00 91.69 208 ILE A CA 1
ATOM 1619 C C . ILE A 1 208 ? 17.390 12.918 -13.815 1.00 91.69 208 ILE A C 1
ATOM 1621 O O . ILE A 1 208 ? 17.016 13.562 -12.837 1.00 91.69 208 ILE A O 1
ATOM 1625 N N . SER A 1 209 ? 18.603 13.060 -14.346 1.00 90.19 209 SER A N 1
ATOM 1626 C CA . SER A 1 209 ? 19.550 14.082 -13.890 1.00 90.19 209 SER A CA 1
ATOM 1627 C C . SER A 1 209 ? 19.122 15.484 -14.337 1.00 90.19 209 SER A C 1
ATOM 1629 O O . SER A 1 209 ? 18.315 15.633 -15.254 1.00 90.19 209 SER A O 1
ATOM 1631 N N . ASP A 1 210 ? 19.742 16.527 -13.780 1.00 88.38 210 ASP A N 1
ATOM 1632 C CA . ASP A 1 210 ? 19.501 17.925 -14.182 1.00 88.38 210 ASP A CA 1
ATOM 1633 C C . ASP A 1 210 ? 19.737 18.186 -15.684 1.00 88.38 210 ASP A C 1
ATOM 1635 O O . ASP A 1 210 ? 19.262 19.176 -16.238 1.00 88.38 210 ASP A O 1
ATOM 1639 N N . LYS A 1 211 ? 20.469 17.292 -16.362 1.00 86.50 211 LYS A N 1
ATOM 1640 C CA . LYS A 1 211 ? 20.749 17.348 -17.804 1.00 86.50 211 LYS A CA 1
ATOM 1641 C C . LYS A 1 211 ? 19.745 16.567 -18.661 1.00 86.50 211 LYS A C 1
ATOM 1643 O O . LYS A 1 211 ? 19.898 16.526 -19.8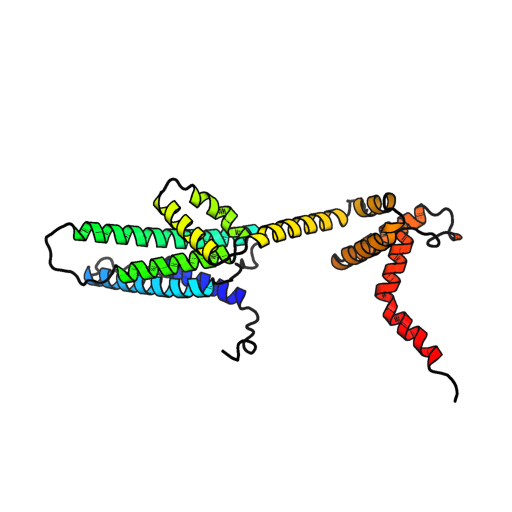78 1.00 86.50 211 LYS A O 1
ATOM 1648 N N . GLY A 1 212 ? 18.739 15.935 -18.056 1.00 89.00 212 GLY A N 1
ATOM 1649 C CA . GLY A 1 212 ? 17.793 15.060 -18.756 1.00 89.00 212 GLY A CA 1
ATOM 1650 C C . GLY A 1 212 ? 18.329 13.649 -19.032 1.00 89.00 212 GLY A C 1
ATOM 1651 O O . GLY A 1 212 ? 17.732 12.903 -19.813 1.00 89.00 212 GLY A O 1
ATOM 1652 N N . GLU A 1 213 ? 19.453 13.276 -18.416 1.00 90.88 213 GLU A N 1
ATOM 1653 C CA . GLU A 1 213 ? 20.085 11.970 -18.611 1.00 90.88 213 GLU A CA 1
ATOM 1654 C C . GLU A 1 213 ? 19.503 10.929 -17.652 1.00 90.88 213 GLU A C 1
ATOM 1656 O O . GLU A 1 213 ? 19.089 11.253 -16.539 1.00 90.88 213 GLU A O 1
ATOM 1661 N N . LEU A 1 214 ? 19.535 9.661 -18.061 1.00 95.25 214 LEU A N 1
ATOM 1662 C CA . LEU A 1 214 ? 19.127 8.519 -17.239 1.00 95.25 214 LEU A CA 1
ATOM 1663 C C . LEU A 1 214 ? 20.360 7.738 -16.757 1.00 95.25 214 LEU A C 1
ATOM 1665 O O . LEU A 1 214 ? 20.654 6.670 -17.301 1.00 95.25 214 LEU A O 1
ATOM 1669 N N . PRO A 1 215 ? 21.121 8.231 -15.763 1.00 93.38 215 PRO A N 1
ATOM 1670 C CA . PRO A 1 215 ? 22.466 7.735 -15.461 1.00 93.38 215 PRO A CA 1
ATOM 1671 C C . PRO A 1 215 ? 22.510 6.226 -15.203 1.00 93.38 215 PRO A C 1
ATOM 1673 O O . PRO A 1 215 ? 23.405 5.539 -15.692 1.00 93.38 215 PRO A O 1
ATOM 1676 N N . ILE A 1 216 ? 21.520 5.684 -14.491 1.00 94.38 216 ILE A N 1
ATOM 1677 C CA . ILE A 1 216 ? 21.485 4.261 -14.133 1.00 94.38 216 ILE A CA 1
ATOM 1678 C C . ILE A 1 216 ? 21.068 3.393 -15.315 1.00 94.38 216 ILE A C 1
ATOM 1680 O O . ILE A 1 216 ? 21.718 2.382 -15.577 1.00 94.38 216 ILE A O 1
ATOM 1684 N N . ALA A 1 217 ? 20.041 3.791 -16.070 1.00 93.44 217 ALA A N 1
ATOM 1685 C CA . ALA A 1 217 ? 19.656 3.070 -17.280 1.00 93.44 217 ALA A CA 1
ATOM 1686 C C . ALA A 1 217 ? 20.812 3.043 -18.298 1.00 93.44 217 ALA A C 1
ATOM 1688 O O . ALA A 1 217 ? 21.088 2.002 -18.894 1.00 93.44 217 ALA A O 1
ATOM 1689 N N . MET A 1 218 ? 21.543 4.155 -18.437 1.00 93.56 218 MET A N 1
ATOM 1690 C CA . MET A 1 218 ? 22.710 4.259 -19.316 1.00 93.56 218 MET A CA 1
ATOM 1691 C C . MET A 1 218 ? 23.899 3.433 -18.814 1.00 93.56 218 MET A C 1
ATOM 1693 O O . MET A 1 218 ? 24.565 2.772 -19.612 1.00 93.56 218 MET A O 1
ATOM 1697 N N . ALA A 1 219 ? 24.140 3.398 -17.501 1.00 93.94 219 ALA A N 1
ATOM 1698 C CA . ALA A 1 219 ? 25.153 2.532 -16.904 1.00 93.94 219 ALA A CA 1
ATOM 1699 C C . ALA A 1 219 ? 24.834 1.048 -17.140 1.00 93.94 219 ALA A C 1
ATOM 1701 O O . ALA A 1 219 ? 25.694 0.309 -17.622 1.00 93.94 219 ALA A O 1
ATOM 1702 N N . LEU A 1 220 ? 23.588 0.623 -16.898 1.00 92.31 220 LEU A N 1
ATOM 1703 C CA . LEU A 1 220 ? 23.121 -0.740 -17.180 1.00 92.31 220 LEU A CA 1
ATOM 1704 C C . LEU A 1 220 ? 23.301 -1.103 -18.658 1.00 92.31 220 LEU A C 1
ATOM 1706 O O . LEU A 1 220 ? 23.754 -2.199 -18.978 1.00 92.31 220 LEU A O 1
ATOM 1710 N N . ALA A 1 221 ? 23.038 -0.158 -19.559 1.00 91.00 221 ALA A N 1
ATOM 1711 C CA . ALA A 1 221 ? 23.220 -0.336 -20.993 1.00 91.00 221 ALA A CA 1
ATOM 1712 C C . ALA A 1 221 ? 24.686 -0.476 -21.447 1.00 91.00 221 ALA A C 1
ATOM 1714 O O . ALA A 1 221 ? 24.922 -0.857 -22.597 1.00 91.00 221 ALA A O 1
ATOM 1715 N N . ASN A 1 222 ? 25.662 -0.151 -20.592 1.00 89.56 222 ASN A N 1
ATOM 1716 C CA . ASN A 1 222 ? 27.090 -0.373 -20.839 1.00 89.56 222 ASN A CA 1
ATOM 1717 C C . ASN A 1 222 ? 27.578 -1.722 -20.293 1.00 89.56 222 ASN A C 1
ATOM 1719 O O . ASN A 1 222 ? 28.486 -2.313 -20.868 1.00 89.56 222 ASN A O 1
ATOM 1723 N N . VAL A 1 223 ? 27.003 -2.197 -19.184 1.00 92.69 223 VAL A N 1
ATOM 1724 C CA . VAL A 1 223 ? 27.504 -3.385 -18.465 1.00 92.69 223 VAL A CA 1
ATOM 1725 C C . VAL A 1 223 ? 26.716 -4.663 -18.749 1.00 92.69 223 VAL A C 1
ATOM 1727 O O . VAL A 1 223 ? 27.193 -5.753 -18.439 1.00 92.69 223 VAL A O 1
ATOM 1730 N N . VAL A 1 224 ? 25.508 -4.554 -19.312 1.00 92.50 224 VAL A N 1
ATOM 1731 C CA . VAL A 1 224 ? 24.645 -5.711 -19.576 1.00 92.50 224 VAL A CA 1
ATOM 1732 C C . VAL A 1 224 ? 25.302 -6.697 -20.545 1.00 92.50 224 VAL A C 1
ATOM 1734 O O . VAL A 1 224 ? 25.834 -6.330 -21.592 1.00 92.50 224 VAL A O 1
ATOM 1737 N N . THR A 1 225 ? 25.232 -7.983 -20.209 1.00 91.50 225 THR A N 1
ATOM 1738 C CA . THR A 1 225 ? 25.707 -9.059 -21.078 1.00 91.50 225 THR A CA 1
ATOM 1739 C C . THR A 1 225 ? 24.704 -9.344 -22.193 1.00 91.50 225 THR A C 1
ATOM 1741 O O . THR A 1 225 ? 23.496 -9.154 -22.048 1.00 91.50 225 THR A O 1
ATOM 1744 N N . THR A 1 226 ? 25.186 -9.873 -23.318 1.00 89.38 226 THR A N 1
ATOM 1745 C CA . THR A 1 226 ? 24.341 -10.167 -24.486 1.00 89.38 226 THR A CA 1
ATOM 1746 C C . THR A 1 226 ? 23.175 -11.110 -24.168 1.00 89.38 226 THR A C 1
ATOM 1748 O O . THR A 1 226 ? 22.109 -10.967 -24.755 1.00 89.38 226 THR A O 1
ATOM 1751 N N . SER A 1 227 ? 23.341 -12.036 -23.216 1.00 91.31 227 SER A N 1
ATOM 1752 C CA . SER A 1 227 ? 22.295 -12.988 -22.818 1.00 91.31 227 SER A CA 1
ATOM 1753 C C . SER A 1 227 ? 21.134 -12.357 -22.046 1.00 91.31 227 SER A C 1
ATOM 1755 O O . SER A 1 227 ? 20.041 -12.911 -22.062 1.00 91.31 227 SER A O 1
ATOM 1757 N N . GLN A 1 228 ? 21.349 -11.213 -21.390 1.00 92.19 228 GLN A N 1
ATOM 1758 C CA . GLN A 1 228 ? 20.340 -10.528 -20.569 1.00 92.19 228 GLN A CA 1
ATOM 1759 C C . GLN A 1 228 ? 19.768 -9.277 -21.245 1.00 92.19 228 GLN A C 1
ATOM 1761 O O . GLN A 1 228 ? 18.886 -8.618 -20.701 1.00 92.19 228 GLN A O 1
ATOM 1766 N N . MET A 1 229 ? 20.250 -8.935 -22.440 1.00 93.81 229 MET A N 1
ATOM 1767 C CA . MET A 1 229 ? 19.894 -7.693 -23.123 1.00 93.81 229 MET A CA 1
ATOM 1768 C C . MET A 1 229 ? 18.418 -7.644 -23.545 1.00 93.81 229 MET A C 1
ATOM 1770 O O . MET A 1 229 ? 17.774 -6.610 -23.387 1.00 93.81 229 MET A O 1
ATOM 1774 N N . ASP A 1 230 ? 17.867 -8.761 -24.033 1.00 93.62 230 ASP A N 1
ATOM 1775 C CA . ASP A 1 230 ? 16.438 -8.878 -24.355 1.00 93.62 230 ASP A CA 1
ATOM 1776 C C . ASP A 1 230 ? 15.563 -8.748 -23.097 1.00 93.62 230 ASP A C 1
ATOM 1778 O O . ASP A 1 230 ? 14.518 -8.092 -23.122 1.00 93.62 230 ASP A O 1
ATOM 1782 N N . GLU A 1 231 ? 16.018 -9.333 -21.982 1.00 95.06 231 GLU A N 1
ATOM 1783 C CA . GLU A 1 231 ? 15.311 -9.283 -20.703 1.00 95.06 231 GLU A CA 1
ATOM 1784 C C . GLU A 1 231 ? 15.278 -7.853 -20.153 1.00 95.06 231 GLU A C 1
ATOM 1786 O O . GLU A 1 231 ? 14.210 -7.326 -19.830 1.00 95.06 231 GLU A O 1
ATOM 1791 N N . LEU A 1 232 ? 16.441 -7.197 -20.138 1.00 95.25 232 LEU A N 1
ATOM 1792 C CA . LEU A 1 232 ? 16.601 -5.816 -19.701 1.00 95.25 232 LEU A CA 1
ATOM 1793 C C . LEU A 1 232 ? 15.804 -4.840 -20.576 1.00 95.25 232 LEU A C 1
ATOM 1795 O O . LEU A 1 232 ? 15.172 -3.931 -20.041 1.00 95.25 232 LEU A O 1
ATOM 1799 N N . ALA A 1 233 ? 15.788 -5.030 -21.900 1.00 96.69 233 ALA A N 1
ATOM 1800 C CA . ALA A 1 233 ? 15.015 -4.185 -22.809 1.00 96.69 233 ALA A CA 1
ATOM 1801 C C . ALA A 1 233 ? 13.517 -4.216 -22.475 1.00 96.69 233 ALA A C 1
ATOM 1803 O O . ALA A 1 233 ? 12.889 -3.161 -22.379 1.00 96.69 233 ALA A O 1
ATOM 1804 N N . ARG A 1 234 ? 12.950 -5.406 -22.230 1.00 96.50 234 ARG A N 1
ATOM 1805 C CA . ARG A 1 234 ? 11.547 -5.526 -21.808 1.00 96.50 234 ARG A CA 1
ATOM 1806 C C . ARG A 1 234 ? 11.305 -4.868 -20.454 1.00 96.50 234 ARG A C 1
ATOM 1808 O O . ARG A 1 234 ? 10.305 -4.162 -20.317 1.00 96.50 234 ARG A O 1
ATOM 1815 N N . VAL A 1 235 ? 12.176 -5.097 -19.468 1.00 95.56 235 VAL A N 1
ATOM 1816 C CA . VAL A 1 235 ? 12.017 -4.516 -18.123 1.00 95.56 235 VAL A CA 1
ATOM 1817 C C . VAL A 1 235 ? 12.034 -2.991 -18.195 1.00 95.56 235 VAL A C 1
ATOM 1819 O O . VAL A 1 235 ? 11.107 -2.360 -17.696 1.00 95.56 235 VAL A O 1
ATOM 1822 N N . LEU A 1 236 ? 13.023 -2.397 -18.870 1.00 96.44 236 LEU A N 1
ATOM 1823 C CA . LEU A 1 236 ? 13.133 -0.943 -18.999 1.00 96.44 236 LEU A CA 1
ATOM 1824 C C . LEU A 1 236 ? 11.929 -0.344 -19.728 1.00 96.44 236 LEU A C 1
ATOM 1826 O O . LEU A 1 236 ? 11.342 0.606 -19.225 1.00 96.44 236 LEU A O 1
ATOM 1830 N N . VAL A 1 237 ? 11.513 -0.906 -20.866 1.00 97.12 237 VAL A N 1
ATOM 1831 C CA . VAL A 1 237 ? 10.353 -0.373 -21.600 1.00 97.12 237 VAL A CA 1
ATOM 1832 C C . VAL A 1 237 ? 9.085 -0.445 -20.754 1.00 97.12 237 VAL A C 1
ATOM 1834 O O . VAL A 1 237 ? 8.384 0.553 -20.634 1.00 97.12 237 VAL A O 1
ATOM 1837 N N . THR A 1 238 ? 8.817 -1.587 -20.118 1.00 95.62 238 THR A N 1
ATOM 1838 C CA . THR A 1 238 ? 7.604 -1.770 -19.303 1.00 95.62 238 THR A CA 1
ATOM 1839 C C . THR A 1 238 ? 7.587 -0.819 -18.104 1.00 95.62 238 THR A C 1
ATOM 1841 O O . THR A 1 238 ? 6.568 -0.197 -17.814 1.00 95.62 238 THR A O 1
ATOM 1844 N N . LEU A 1 239 ? 8.723 -0.683 -17.417 1.00 94.44 239 LEU A N 1
ATOM 1845 C CA . LEU A 1 239 ? 8.854 0.141 -16.218 1.00 94.44 239 LEU A CA 1
ATOM 1846 C C . LEU A 1 239 ? 8.743 1.635 -16.548 1.00 94.44 239 LEU A C 1
ATOM 1848 O O . LEU A 1 239 ? 7.999 2.359 -15.887 1.00 94.44 239 LEU A O 1
ATOM 1852 N N . PHE A 1 240 ? 9.440 2.100 -17.587 1.00 96.62 240 PHE A N 1
ATOM 1853 C CA . PHE A 1 240 ? 9.383 3.503 -17.994 1.00 96.62 240 PHE A CA 1
ATOM 1854 C C . PHE A 1 240 ? 8.028 3.872 -18.608 1.00 96.62 240 PHE A C 1
ATOM 1856 O O . PHE A 1 240 ? 7.573 4.991 -18.391 1.00 96.62 240 PHE A O 1
ATOM 1863 N N . ASP A 1 241 ? 7.346 2.962 -19.311 1.00 95.69 241 ASP A N 1
ATOM 1864 C CA . ASP A 1 241 ? 5.974 3.196 -19.784 1.00 95.69 241 ASP A CA 1
ATOM 1865 C C . ASP A 1 241 ? 4.991 3.338 -18.613 1.00 95.69 241 ASP A C 1
ATOM 1867 O O . ASP A 1 241 ? 4.249 4.318 -18.539 1.00 95.69 241 ASP A O 1
ATOM 1871 N N . ALA A 1 242 ? 5.076 2.443 -17.621 1.00 93.50 242 ALA A N 1
ATOM 1872 C CA . ALA A 1 242 ? 4.245 2.497 -16.416 1.00 93.50 242 ALA A CA 1
ATOM 1873 C C . ALA A 1 242 ? 4.443 3.784 -15.590 1.00 93.50 242 ALA A C 1
ATOM 1875 O O . ALA A 1 242 ? 3.518 4.229 -14.915 1.00 93.50 242 ALA A O 1
ATOM 1876 N N . LYS A 1 243 ? 5.634 4.397 -15.643 1.00 91.94 243 LYS A N 1
ATOM 1877 C CA . LYS A 1 243 ? 5.933 5.690 -15.001 1.00 91.94 243 LYS A CA 1
ATOM 1878 C C . LYS A 1 243 ? 5.721 6.900 -15.923 1.00 91.94 243 LYS A C 1
ATOM 1880 O O . LYS A 1 243 ? 6.034 8.014 -15.520 1.00 91.94 243 LYS A O 1
ATOM 1885 N N . HIS A 1 244 ? 5.197 6.708 -17.136 1.00 94.62 244 HIS A N 1
ATOM 1886 C CA . HIS A 1 244 ? 5.024 7.754 -18.157 1.00 94.62 244 HIS A CA 1
ATOM 1887 C C . HIS A 1 244 ? 6.332 8.450 -18.589 1.00 94.62 244 HIS A C 1
ATOM 1889 O O . HIS A 1 244 ? 6.332 9.591 -19.048 1.00 94.62 244 HIS A O 1
ATOM 1895 N N . LEU A 1 245 ? 7.459 7.743 -18.490 1.00 95.94 245 LEU A N 1
ATOM 1896 C CA . LEU A 1 245 ? 8.808 8.197 -18.841 1.00 95.94 245 LEU A CA 1
ATOM 1897 C C . LEU A 1 245 ? 9.385 7.459 -20.063 1.00 95.94 245 LEU A C 1
ATOM 1899 O O . LEU A 1 245 ? 10.591 7.510 -20.312 1.00 95.94 245 LEU A O 1
ATOM 1903 N N . LEU A 1 246 ? 8.545 6.795 -20.864 1.00 96.19 246 LEU A N 1
ATOM 1904 C CA . LEU A 1 246 ? 9.000 6.051 -22.042 1.00 96.19 246 LEU A CA 1
ATOM 1905 C C . LEU A 1 246 ? 9.729 6.945 -23.060 1.00 96.19 246 LEU A C 1
ATOM 1907 O O . LEU A 1 246 ? 10.769 6.557 -23.583 1.00 96.19 246 LEU A O 1
ATOM 1911 N N . SER A 1 247 ? 9.233 8.159 -23.316 1.00 96.06 247 SER A N 1
ATOM 1912 C CA . SER A 1 247 ? 9.881 9.090 -24.252 1.00 96.06 247 SER A CA 1
ATOM 1913 C C . SER A 1 247 ? 11.308 9.478 -23.814 1.00 96.06 247 SER A C 1
ATOM 1915 O O . SER A 1 247 ? 12.218 9.349 -24.633 1.00 96.06 247 SER A O 1
ATOM 1917 N N . PRO A 1 248 ? 11.557 9.890 -22.550 1.00 96.31 248 PRO A N 1
ATOM 1918 C CA . PRO A 1 248 ? 12.913 10.072 -22.022 1.00 96.31 248 PRO A CA 1
ATOM 1919 C C . PRO A 1 248 ? 13.842 8.865 -22.205 1.00 96.31 248 PRO A C 1
ATOM 1921 O O . PRO A 1 248 ? 15.006 9.046 -22.573 1.00 96.31 248 PRO A O 1
ATOM 1924 N N . LEU A 1 249 ? 13.339 7.643 -21.984 1.00 97.38 249 LEU A N 1
ATOM 1925 C CA . LEU A 1 249 ? 14.110 6.413 -22.191 1.00 97.38 249 LEU A CA 1
ATOM 1926 C C . LEU A 1 249 ? 14.520 6.250 -23.656 1.00 97.38 249 LEU A C 1
ATOM 1928 O O . LEU A 1 249 ? 15.698 6.031 -23.944 1.00 97.38 249 LEU A O 1
ATOM 1932 N N . LEU A 1 250 ? 13.559 6.368 -24.576 1.00 97.31 250 LEU A N 1
ATOM 1933 C CA . LEU A 1 250 ? 13.811 6.232 -26.011 1.00 97.31 250 LEU A CA 1
ATOM 1934 C C . LEU A 1 250 ? 14.794 7.294 -26.501 1.00 97.31 250 LEU A C 1
ATOM 1936 O O . LEU A 1 250 ? 15.729 6.959 -27.222 1.00 97.31 250 LEU A O 1
ATOM 1940 N N . TRP A 1 251 ? 14.630 8.545 -26.063 1.00 96.75 251 TRP A N 1
ATOM 1941 C CA . TRP A 1 251 ? 15.544 9.631 -26.406 1.00 96.75 251 TRP A CA 1
ATOM 1942 C C . TRP A 1 251 ? 16.983 9.309 -25.999 1.00 96.75 251 TRP A C 1
ATOM 1944 O O . TRP A 1 251 ? 17.869 9.310 -26.847 1.00 96.75 251 TRP A O 1
ATOM 1954 N N . ASN A 1 252 ? 17.212 8.966 -24.728 1.00 96.44 252 ASN A N 1
ATOM 1955 C CA . ASN A 1 252 ? 18.553 8.680 -24.214 1.00 96.44 252 ASN A CA 1
ATOM 1956 C C . ASN A 1 252 ? 19.198 7.467 -24.908 1.00 96.44 252 ASN A C 1
ATOM 1958 O O . ASN A 1 252 ? 20.364 7.517 -25.302 1.00 96.44 252 ASN A O 1
ATOM 1962 N N . MET A 1 253 ? 18.437 6.386 -25.098 1.00 96.06 253 MET A N 1
ATOM 1963 C CA . MET A 1 253 ? 18.951 5.160 -25.716 1.00 96.06 253 MET A CA 1
ATOM 1964 C C . MET A 1 253 ? 19.253 5.346 -27.204 1.00 96.06 253 MET A C 1
ATOM 1966 O O . MET A 1 253 ? 20.279 4.869 -27.684 1.00 96.06 253 MET A O 1
ATOM 1970 N N . PHE A 1 254 ? 18.388 6.050 -27.938 1.00 96.25 254 PHE A N 1
ATOM 1971 C CA . PHE A 1 254 ? 18.580 6.286 -29.369 1.00 96.25 254 PHE A CA 1
ATOM 1972 C C . PHE A 1 254 ? 19.648 7.336 -29.639 1.00 96.25 254 PHE A C 1
ATOM 1974 O O . PHE A 1 254 ? 20.425 7.167 -30.574 1.00 96.25 254 PHE A O 1
ATOM 1981 N N . TYR A 1 255 ? 19.732 8.375 -28.808 1.00 95.00 255 TYR A N 1
ATOM 1982 C CA . TYR A 1 255 ? 20.796 9.364 -28.909 1.00 95.00 255 TYR A CA 1
ATOM 1983 C C . TYR A 1 255 ? 22.170 8.707 -28.740 1.00 95.00 255 TYR A C 1
ATOM 1985 O O . TYR A 1 255 ? 23.037 8.886 -29.592 1.00 95.00 255 TYR A O 1
ATOM 1993 N N . ARG A 1 256 ? 22.341 7.850 -27.721 1.00 92.56 256 ARG A N 1
ATOM 1994 C CA . ARG A 1 256 ? 23.579 7.074 -27.549 1.00 92.56 256 ARG A CA 1
ATOM 1995 C C . ARG A 1 256 ? 23.858 6.139 -28.722 1.00 92.56 256 ARG A C 1
ATOM 1997 O O . ARG A 1 256 ? 25.008 6.012 -29.120 1.00 92.56 256 ARG A O 1
ATOM 2004 N N . GLU A 1 257 ? 22.845 5.469 -29.270 1.00 93.69 257 GLU A N 1
ATOM 2005 C CA . GLU A 1 257 ? 23.049 4.599 -30.436 1.00 93.69 257 GLU A CA 1
ATOM 2006 C C . GLU A 1 257 ? 23.623 5.386 -31.623 1.00 93.69 257 GLU A C 1
ATOM 2008 O O . GLU A 1 257 ? 24.543 4.916 -32.293 1.00 93.69 257 GLU A O 1
ATOM 2013 N N . VAL A 1 258 ? 23.103 6.594 -31.861 1.00 94.31 258 VAL A N 1
ATOM 2014 C CA . VAL A 1 258 ? 23.602 7.500 -32.903 1.00 94.31 258 VAL A CA 1
ATOM 2015 C C . VAL A 1 258 ? 25.026 7.956 -32.596 1.00 94.31 258 VAL A C 1
ATOM 2017 O O . VAL A 1 258 ? 25.862 7.933 -33.491 1.00 94.31 258 VAL A O 1
ATOM 2020 N N . GLU A 1 259 ? 25.315 8.324 -31.348 1.00 92.12 259 GLU A N 1
ATOM 2021 C CA . GLU A 1 259 ? 26.634 8.801 -30.918 1.00 92.12 259 GLU A CA 1
ATOM 2022 C C . GLU A 1 259 ? 27.732 7.733 -31.048 1.00 92.12 259 GLU A C 1
ATOM 2024 O O . GLU A 1 259 ? 28.869 8.052 -31.386 1.00 92.12 259 GLU A O 1
ATOM 2029 N N . VAL A 1 260 ? 27.395 6.462 -30.811 1.00 90.06 260 VAL A N 1
ATOM 2030 C CA . VAL A 1 260 ? 28.346 5.336 -30.866 1.00 90.06 260 VAL A CA 1
ATOM 2031 C C . VAL A 1 260 ? 28.471 4.741 -32.278 1.00 90.06 260 VAL A C 1
ATOM 2033 O O . VAL A 1 260 ? 29.396 3.977 -32.548 1.00 90.06 260 VAL A O 1
ATOM 2036 N N . SER A 1 261 ? 27.561 5.065 -33.199 1.00 91.50 261 SER A N 1
ATOM 2037 C CA . SER A 1 261 ? 27.581 4.521 -34.561 1.00 91.50 261 SER A CA 1
ATOM 2038 C C . SER A 1 261 ? 28.557 5.275 -35.470 1.00 91.50 261 SER A C 1
ATOM 2040 O O . SER A 1 261 ? 28.412 6.474 -35.683 1.00 91.50 261 SER A O 1
ATOM 2042 N N . ASP A 1 262 ? 29.480 4.553 -36.115 1.00 89.44 262 ASP A N 1
ATOM 2043 C CA . ASP A 1 262 ? 30.477 5.148 -37.025 1.00 89.44 262 ASP A CA 1
ATOM 2044 C C . ASP A 1 262 ? 29.863 5.811 -38.270 1.00 89.44 262 ASP A C 1
ATOM 2046 O O . ASP A 1 262 ? 30.401 6.773 -38.820 1.00 89.44 262 ASP A O 1
ATOM 2050 N N . CYS A 1 263 ? 28.752 5.268 -38.774 1.00 90.44 263 CYS A N 1
ATOM 2051 C CA . CYS A 1 263 ? 28.081 5.796 -39.955 1.00 90.44 263 CYS A CA 1
ATOM 2052 C C . CYS A 1 263 ? 26.587 5.454 -39.970 1.00 90.44 263 CYS A C 1
ATOM 2054 O O . CYS A 1 263 ? 26.120 4.506 -39.341 1.00 90.44 263 CYS A O 1
ATOM 2056 N N . MET A 1 264 ? 25.821 6.184 -40.783 1.00 90.62 264 MET A N 1
ATOM 2057 C CA . MET A 1 264 ? 24.370 5.994 -40.909 1.00 90.62 264 MET A CA 1
ATOM 2058 C C . MET A 1 264 ? 23.969 4.583 -41.378 1.00 90.62 264 MET A C 1
ATOM 2060 O O . MET A 1 264 ? 22.858 4.133 -41.115 1.00 90.62 264 MET A O 1
ATOM 2064 N N . GLN A 1 265 ? 24.856 3.866 -42.072 1.00 91.38 265 GLN A N 1
ATOM 2065 C CA . GLN A 1 265 ? 24.565 2.535 -42.610 1.00 91.38 265 GLN A CA 1
ATOM 2066 C C . GLN A 1 265 ? 24.575 1.433 -41.543 1.00 91.38 265 GLN A C 1
ATOM 2068 O O . GLN A 1 265 ? 24.014 0.364 -41.798 1.00 91.38 265 GLN A O 1
ATOM 2073 N N . THR A 1 266 ? 25.206 1.662 -40.388 1.00 90.69 266 THR A N 1
ATOM 2074 C CA . THR A 1 266 ? 25.291 0.696 -39.278 1.00 90.69 266 THR A CA 1
ATOM 2075 C C . THR A 1 266 ? 24.286 0.981 -38.159 1.00 90.69 266 THR A C 1
ATOM 2077 O O . THR A 1 266 ? 24.038 0.106 -37.328 1.00 90.69 266 THR A O 1
ATOM 2080 N N . LEU A 1 267 ? 23.650 2.155 -38.183 1.00 93.31 267 LEU A N 1
ATOM 2081 C CA . LEU A 1 267 ? 22.691 2.610 -37.180 1.00 93.31 267 LEU A CA 1
ATOM 2082 C C . LEU A 1 267 ? 21.509 1.632 -37.022 1.00 93.31 267 LEU A C 1
ATOM 2084 O O . LEU A 1 267 ? 20.839 1.296 -38.001 1.00 93.31 267 LEU A O 1
ATOM 2088 N N . PHE A 1 268 ? 21.257 1.177 -35.788 1.00 92.50 268 PHE A N 1
ATOM 2089 C CA . PHE A 1 268 ? 20.215 0.197 -35.424 1.00 92.50 268 PHE A CA 1
ATOM 2090 C C . PHE A 1 268 ? 20.256 -1.140 -36.190 1.00 92.50 268 PHE A C 1
ATOM 2092 O O . PHE A 1 268 ? 19.257 -1.857 -36.263 1.00 92.50 268 PHE A O 1
ATOM 2099 N N . ARG A 1 269 ? 21.404 -1.504 -36.777 1.00 89.44 269 ARG A N 1
ATOM 2100 C CA . ARG A 1 269 ? 21.601 -2.822 -37.413 1.00 89.44 269 ARG A CA 1
ATOM 2101 C C . ARG A 1 269 ? 22.352 -3.815 -36.528 1.00 89.44 269 ARG A C 1
ATOM 2103 O O . ARG A 1 269 ? 22.476 -4.983 -36.894 1.00 89.44 269 ARG A O 1
ATOM 2110 N N . GLY A 1 270 ? 22.873 -3.351 -35.395 1.00 84.06 270 GLY A N 1
ATOM 2111 C CA . GLY A 1 270 ? 23.642 -4.147 -34.446 1.00 84.06 270 GLY A CA 1
ATOM 2112 C C . GLY A 1 270 ? 22.792 -4.826 -33.372 1.00 84.06 270 GLY A C 1
ATOM 2113 O O . GLY A 1 270 ? 21.592 -4.598 -33.233 1.00 84.06 270 GLY A O 1
ATOM 2114 N N . ASN A 1 271 ? 23.451 -5.653 -32.562 1.00 88.00 271 ASN A N 1
ATOM 2115 C CA . ASN A 1 271 ? 22.861 -6.279 -31.380 1.00 88.00 271 ASN A CA 1
ATOM 2116 C C . ASN A 1 271 ? 23.107 -5.411 -30.132 1.00 88.00 271 ASN A C 1
ATOM 2118 O O . ASN A 1 271 ? 23.826 -5.811 -29.217 1.00 88.00 271 ASN A O 1
ATOM 2122 N N . SER A 1 272 ? 22.574 -4.190 -30.154 1.00 92.38 272 SER A N 1
ATOM 2123 C CA . SER A 1 272 ? 22.684 -3.200 -29.079 1.00 92.38 272 SER A CA 1
ATOM 2124 C C . SER A 1 272 ? 21.408 -3.139 -28.241 1.00 92.38 272 SER A C 1
ATOM 2126 O O . SER A 1 272 ? 20.317 -3.471 -28.716 1.00 92.38 272 SER A O 1
ATOM 2128 N N . LEU A 1 273 ? 21.513 -2.649 -26.999 1.00 94.69 273 LEU A N 1
ATOM 2129 C CA . LEU A 1 273 ? 20.331 -2.467 -26.152 1.00 94.69 273 LEU A CA 1
ATOM 2130 C C . LEU A 1 273 ? 19.336 -1.479 -26.784 1.00 94.69 273 LEU A C 1
ATOM 2132 O O . LEU A 1 273 ? 18.133 -1.710 -26.702 1.00 94.69 273 LEU A O 1
ATOM 2136 N N . GLY A 1 274 ? 19.816 -0.435 -27.473 1.00 94.81 274 GLY A N 1
ATOM 2137 C CA . GLY A 1 274 ? 18.968 0.508 -28.209 1.00 94.81 274 GLY A CA 1
ATOM 2138 C C . GLY A 1 274 ? 18.130 -0.185 -29.289 1.00 94.81 274 GLY A C 1
ATOM 2139 O O . GLY A 1 274 ? 16.913 0.005 -29.346 1.00 94.81 274 GLY A O 1
ATOM 2140 N N . SER A 1 275 ? 18.749 -1.073 -30.074 1.00 94.56 275 SER A N 1
ATOM 2141 C CA . SER A 1 275 ? 18.053 -1.878 -31.090 1.00 94.56 275 SER A CA 1
ATOM 2142 C C . SER A 1 275 ? 17.041 -2.853 -30.471 1.00 94.56 275 SER A C 1
ATOM 2144 O O . SER A 1 275 ? 15.941 -3.026 -30.999 1.00 94.56 275 SER A O 1
ATOM 2146 N N . LYS A 1 276 ? 17.361 -3.454 -29.315 1.00 96.19 276 LYS A N 1
ATOM 2147 C CA . LYS A 1 276 ? 16.438 -4.335 -28.575 1.00 96.19 276 LYS A CA 1
ATOM 2148 C C . LYS A 1 276 ? 15.236 -3.592 -28.001 1.00 96.19 276 LYS A C 1
ATOM 2150 O O . LYS A 1 276 ? 14.112 -4.068 -28.142 1.00 96.19 276 LYS A O 1
ATOM 2155 N N . ILE A 1 277 ? 15.459 -2.423 -27.402 1.00 97.19 277 ILE A N 1
ATOM 2156 C CA . ILE A 1 277 ? 14.398 -1.542 -26.894 1.00 97.19 277 ILE A CA 1
ATOM 2157 C C . ILE A 1 277 ? 13.460 -1.147 -28.037 1.00 97.19 277 ILE A C 1
ATOM 2159 O O . ILE A 1 277 ? 12.247 -1.307 -27.918 1.00 97.19 277 ILE A O 1
ATOM 2163 N N . MET A 1 278 ? 14.016 -0.719 -29.175 1.00 96.44 278 MET A N 1
ATOM 2164 C CA . MET A 1 278 ? 13.233 -0.379 -30.364 1.00 96.44 278 MET A CA 1
ATOM 2165 C C . MET A 1 278 ? 12.381 -1.562 -30.848 1.00 96.44 278 MET A C 1
ATOM 2167 O O . MET A 1 278 ? 11.170 -1.423 -31.034 1.00 96.44 278 MET A O 1
ATOM 2171 N N . ALA A 1 279 ? 12.994 -2.737 -31.015 1.00 95.62 279 ALA A N 1
ATOM 2172 C CA . ALA A 1 279 ? 12.297 -3.940 -31.460 1.00 95.62 279 ALA A CA 1
ATOM 2173 C C . ALA A 1 279 ? 11.183 -4.360 -30.487 1.00 95.62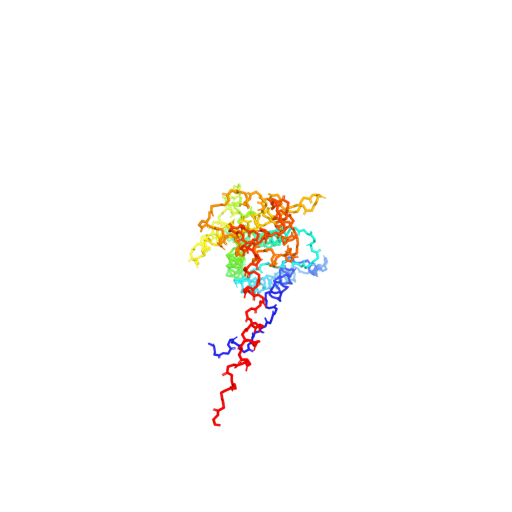 279 ALA A C 1
ATOM 2175 O O . ALA A 1 279 ? 10.096 -4.753 -30.919 1.00 95.62 279 ALA A O 1
ATOM 2176 N N . PHE A 1 280 ? 11.425 -4.248 -29.177 1.00 97.12 280 PHE A N 1
ATOM 2177 C CA . PHE A 1 280 ? 10.423 -4.554 -28.162 1.00 97.12 280 PHE A CA 1
ATOM 2178 C C . PHE A 1 280 ? 9.236 -3.585 -28.229 1.00 97.12 280 PHE A C 1
ATOM 2180 O O . PHE A 1 280 ? 8.098 -4.052 -28.252 1.00 97.12 280 PHE A O 1
ATOM 2187 N N . CYS A 1 281 ? 9.477 -2.276 -28.374 1.00 96.94 281 CYS A N 1
ATOM 2188 C CA . CYS A 1 281 ? 8.425 -1.275 -28.585 1.00 96.94 281 CYS A CA 1
ATOM 2189 C C . CYS A 1 281 ? 7.568 -1.586 -29.823 1.00 96.94 281 CYS A C 1
ATOM 2191 O O . CYS A 1 281 ? 6.338 -1.586 -29.745 1.00 96.94 281 CYS A O 1
ATOM 2193 N N . PHE A 1 282 ? 8.190 -1.919 -30.960 1.00 96.12 282 PHE A N 1
ATOM 2194 C CA . PHE A 1 282 ? 7.440 -2.318 -32.157 1.00 96.12 282 PHE A CA 1
ATOM 2195 C C . PHE A 1 282 ? 6.612 -3.581 -31.936 1.00 96.12 282 PHE A C 1
ATOM 2197 O O . PHE A 1 282 ? 5.494 -3.677 -32.440 1.00 96.12 282 PHE A O 1
ATOM 2204 N N . LYS A 1 283 ? 7.124 -4.539 -31.160 1.00 95.19 283 LYS A N 1
ATOM 2205 C CA . LYS A 1 283 ? 6.384 -5.754 -30.825 1.00 95.19 283 LYS A CA 1
ATOM 2206 C C . LYS A 1 283 ? 5.145 -5.448 -29.982 1.00 95.19 283 LYS A C 1
ATOM 2208 O O . LYS A 1 283 ? 4.073 -5.934 -30.322 1.00 95.19 283 LYS A O 1
ATOM 2213 N N . ILE A 1 284 ? 5.267 -4.670 -28.907 1.00 94.75 284 ILE A N 1
ATOM 2214 C CA . ILE A 1 284 ? 4.143 -4.427 -27.984 1.00 94.75 284 ILE A CA 1
ATOM 2215 C C . ILE A 1 284 ? 3.091 -3.475 -28.566 1.00 94.75 284 ILE A C 1
ATOM 2217 O O . ILE A 1 284 ? 1.901 -3.754 -28.449 1.00 94.75 284 ILE A O 1
ATOM 2221 N N . TYR A 1 285 ? 3.501 -2.405 -29.254 1.00 94.62 285 TYR A N 1
ATOM 2222 C CA . TYR A 1 285 ? 2.564 -1.403 -29.779 1.00 94.62 285 TYR A CA 1
ATOM 2223 C C . TYR A 1 285 ? 2.141 -1.676 -31.228 1.00 94.62 285 TYR A C 1
ATOM 2225 O O . TYR A 1 285 ? 1.053 -1.289 -31.648 1.00 94.62 285 TYR A O 1
ATOM 2233 N N . GLY A 1 286 ? 2.984 -2.356 -32.008 1.00 93.31 286 GLY A N 1
ATOM 2234 C CA . GLY A 1 286 ? 2.760 -2.605 -33.433 1.00 93.31 286 GLY A CA 1
ATOM 2235 C C . GLY A 1 286 ? 2.138 -3.961 -33.766 1.00 93.31 286 GLY A C 1
ATOM 2236 O O . GLY A 1 286 ? 1.714 -4.144 -34.905 1.00 93.31 286 GLY A O 1
ATOM 2237 N N . ALA A 1 287 ? 2.045 -4.910 -32.823 1.00 92.81 287 ALA A N 1
ATOM 2238 C CA . ALA A 1 287 ? 1.552 -6.264 -33.109 1.00 92.81 287 ALA A CA 1
ATOM 2239 C C . ALA A 1 287 ? 0.156 -6.273 -33.745 1.00 92.81 287 ALA A C 1
ATOM 2241 O O . ALA A 1 287 ? -0.036 -6.894 -34.791 1.00 92.81 287 ALA A O 1
ATOM 2242 N N . SER A 1 288 ? -0.806 -5.559 -33.156 1.00 91.88 288 SER A N 1
ATOM 2243 C CA . SER A 1 288 ? -2.178 -5.493 -33.677 1.00 91.88 288 SER A CA 1
ATOM 2244 C C . SER A 1 288 ? -2.228 -4.853 -35.063 1.00 91.88 288 SER A C 1
ATOM 2246 O O . SER A 1 288 ? -2.892 -5.366 -35.962 1.00 91.88 288 SER A O 1
ATOM 2248 N N . TYR A 1 289 ? -1.475 -3.766 -35.260 1.00 93.31 289 TYR A N 1
ATOM 2249 C CA . TYR A 1 289 ? -1.371 -3.093 -36.553 1.00 93.31 289 TYR A CA 1
ATOM 2250 C C . TYR A 1 289 ? -0.803 -4.028 -37.627 1.00 93.31 289 TYR A C 1
ATOM 2252 O O . TYR A 1 289 ? -1.402 -4.183 -38.689 1.00 93.31 289 TYR A O 1
ATOM 2260 N N . LEU A 1 290 ? 0.309 -4.707 -37.334 1.00 92.38 290 LEU A N 1
ATOM 2261 C CA . LEU A 1 290 ? 0.930 -5.649 -38.260 1.00 92.38 290 LEU A CA 1
ATOM 2262 C C . LEU A 1 290 ? 0.004 -6.821 -38.580 1.00 92.38 290 LEU A C 1
ATOM 2264 O O . LEU A 1 290 ? -0.101 -7.193 -39.744 1.00 92.38 290 LEU A O 1
ATOM 2268 N N . GLN A 1 291 ? -0.706 -7.379 -37.597 1.00 90.19 291 GLN A N 1
ATOM 2269 C CA . GLN A 1 291 ? -1.677 -8.453 -37.837 1.00 90.19 291 GLN A CA 1
ATOM 2270 C C . GLN A 1 291 ? -2.794 -8.021 -38.791 1.00 90.19 291 GLN A C 1
ATOM 2272 O O . GLN A 1 291 ? -3.160 -8.782 -39.684 1.00 90.19 291 GLN A O 1
ATOM 2277 N N . ILE A 1 292 ? -3.323 -6.807 -38.630 1.00 92.19 292 ILE A N 1
ATOM 2278 C CA . ILE A 1 292 ? -4.369 -6.267 -39.507 1.00 92.19 292 ILE A CA 1
ATOM 2279 C C . ILE A 1 292 ? -3.810 -6.018 -40.911 1.00 92.19 292 ILE A C 1
ATOM 2281 O O . ILE A 1 292 ? -4.366 -6.510 -41.893 1.00 92.19 292 ILE A O 1
ATOM 2285 N N . ALA A 1 293 ? -2.686 -5.307 -41.005 1.00 88.25 293 ALA A N 1
ATOM 2286 C CA . ALA A 1 293 ? -2.073 -4.932 -42.276 1.00 88.25 293 ALA A CA 1
ATOM 2287 C C . ALA A 1 293 ? -1.626 -6.153 -43.095 1.00 88.25 293 ALA A C 1
ATOM 2289 O O . ALA A 1 293 ? -1.762 -6.168 -44.317 1.00 88.25 293 ALA A O 1
ATOM 2290 N N . THR A 1 294 ? -1.128 -7.199 -42.430 1.00 85.88 294 THR A N 1
ATOM 2291 C CA . THR A 1 294 ? -0.665 -8.425 -43.097 1.00 85.88 294 THR A CA 1
ATOM 2292 C C . THR A 1 294 ? -1.776 -9.433 -43.370 1.00 85.88 294 THR A C 1
ATOM 2294 O O . THR A 1 294 ? -1.603 -10.247 -44.268 1.00 85.88 294 THR A O 1
ATOM 2297 N N . ARG A 1 295 ? -2.930 -9.387 -42.686 1.00 74.00 295 ARG A N 1
ATOM 2298 C CA . ARG A 1 295 ? -4.073 -10.277 -42.984 1.00 74.00 295 ARG A CA 1
ATOM 2299 C C . ARG A 1 295 ? -4.799 -9.937 -44.285 1.00 74.00 295 ARG A C 1
ATOM 2301 O O . ARG A 1 295 ? -5.284 -10.853 -44.946 1.00 74.00 295 ARG A O 1
ATOM 2308 N N . ALA A 1 296 ? -4.871 -8.661 -44.664 1.00 60.72 296 ALA A N 1
ATOM 2309 C CA . ALA A 1 296 ? -5.554 -8.222 -45.884 1.00 60.72 296 ALA A CA 1
ATOM 2310 C C . ALA A 1 296 ? -5.099 -8.967 -47.169 1.00 60.72 296 ALA A C 1
ATOM 2312 O O . ALA A 1 296 ? -5.969 -9.491 -47.868 1.00 60.72 296 ALA A O 1
ATOM 2313 N N . PRO A 1 297 ? -3.792 -9.127 -47.467 1.00 58.88 297 PRO A N 1
ATOM 2314 C CA . PRO A 1 297 ? -3.338 -9.799 -48.692 1.00 58.88 297 PRO A CA 1
ATOM 2315 C C . PRO A 1 297 ? -3.518 -11.330 -48.735 1.00 58.88 297 PRO A C 1
ATOM 2317 O O . PRO A 1 297 ? -3.431 -11.900 -49.818 1.00 58.88 297 PRO A O 1
ATOM 2320 N N . TYR A 1 298 ? -3.788 -12.019 -47.616 1.00 55.19 298 TYR A N 1
ATOM 2321 C CA . TYR A 1 298 ? -3.965 -13.488 -47.606 1.00 55.19 298 TYR A CA 1
ATOM 2322 C C . TYR A 1 298 ? -5.426 -13.946 -47.730 1.00 55.19 298 TYR A C 1
ATOM 2324 O O . TYR A 1 298 ? -5.683 -15.137 -47.890 1.00 55.19 298 TYR A O 1
ATOM 2332 N N . SER A 1 299 ? -6.387 -13.020 -47.672 1.00 57.38 299 SER A N 1
ATOM 2333 C CA . SER A 1 299 ? -7.821 -13.327 -47.819 1.00 57.38 299 SER A CA 1
ATOM 2334 C C . SER A 1 299 ? -8.328 -13.292 -49.267 1.00 57.38 299 SER A C 1
ATOM 2336 O O . SER A 1 299 ? -9.452 -13.706 -49.532 1.00 57.38 299 SER A O 1
ATOM 2338 N N . SER A 1 300 ? -7.497 -12.863 -50.219 1.00 54.28 300 SER A N 1
ATOM 2339 C CA . SER A 1 300 ? -7.801 -12.853 -51.653 1.00 54.28 300 SER A CA 1
ATOM 2340 C C . SER A 1 300 ? -7.060 -13.981 -52.378 1.00 54.28 300 SER A C 1
ATOM 2342 O O . SER A 1 300 ? -6.120 -13.738 -53.131 1.00 54.28 300 SER A O 1
ATOM 2344 N N . THR A 1 301 ? -7.467 -15.230 -52.142 1.00 51.22 301 THR A N 1
ATOM 2345 C CA . THR A 1 301 ? -7.236 -16.320 -53.106 1.00 51.22 301 THR A CA 1
ATOM 2346 C C . THR A 1 301 ? -8.457 -16.400 -54.032 1.00 51.22 301 THR A C 1
ATOM 2348 O O . THR A 1 301 ? -9.578 -16.451 -53.526 1.00 51.22 301 THR A O 1
ATOM 2351 N N . PRO A 1 302 ? -8.292 -16.348 -55.367 1.00 55.88 302 PRO A N 1
ATOM 2352 C CA . PRO A 1 302 ? -9.412 -16.459 -56.294 1.00 55.88 302 PRO A CA 1
ATOM 2353 C C . PRO A 1 302 ? -9.860 -17.925 -56.372 1.00 55.88 302 PRO A C 1
ATOM 2355 O O . PRO A 1 302 ? -9.047 -18.803 -56.665 1.00 55.88 302 PRO A O 1
ATOM 2358 N N . GLY A 1 303 ? -11.135 -18.172 -56.064 1.00 47.22 303 GLY A N 1
ATOM 2359 C CA . GLY A 1 303 ? -11.850 -19.392 -56.450 1.00 47.22 303 GLY A CA 1
ATOM 2360 C C . GLY A 1 303 ? -12.393 -19.289 -57.867 1.00 47.22 303 GLY A C 1
ATOM 2361 O O . GLY A 1 303 ? -12.615 -18.143 -58.324 1.00 47.22 303 GLY A O 1
#